Protein 3U64 (pdb70)

Nearest PDB structures (foldseek):
  4di4-assembly1_A  TM=9.976E-01  e=1.644E-34  Treponema pallidum subsp. pallidum str. Nichols
  8g52-assembly2_B  TM=8.308E-01  e=2.188E-07  Enhygromyxa salina
  2wcd-assembly1_A  TM=2.317E-01  e=1.442E+00  Escherichia coli K-12
  6h2e-assembly1_Q-2  TM=1.996E-01  e=9.457E+00  Aeromonas hydrophila subsp. hydrophila AL09-71

Foldseek 3Di:
DVCQCVLLDLDPVVNLVPLVVVLVVLVVVCVVPVLPLVSLLVSLLSLLVCLVLPQLLVLVVDDPVVVVSSLVSLVVSLVSLQVSLVSLVSSVCSVPPCLVCQLLVLDVVSVVVSLVVDALVCLSSLQSNLLSLLSSVVSDDPVPDDLSSNLSSVVSLVSSCVRPVQPPQRVSLLSQLQSQLPDDVVSPHDNVSSVVSLVSSVVRHDLLDLSSLCSCLPSPCLVVQNLVSNVVSLVSLQVHDLVPDPISSVVSSSSNVVSVVCVVCVVVRHD

Radius of gyration: 18.25 Å; Cα contacts (8 Å, |Δi|>4): 355; chains: 1; bounding box: 51×43×45 Å

InterPro domains:
  IPR031823 TRAP transporter T-component [PF16811] (59-321)
  IPR038537 TRAP transporter T-component superfamily [G3DSA:1.25.40.920] (52-323)

Sequence (271 aa):
DFTRVFTEEDDLDLVAQSLPLVLKVYEALHLQNPAHRGLSLAVGRLYIMYANAFVQTPAQYLPEDEFEAQNEAYSRARKLYLRGARYALSSLETAYPGFTREVFSGDEQRLHKVLSRCTRVDVGTLYWVGTGYVAAFALTPLGSALPDTVHAAVMMLERACDLWPSYQEGAVWNVLTKFYAAAPESFGGGMEKAHTAFEHLTRYCSAHDPDHHITYADALCIPLNNRAGFDEALDRALAIDPESVPHNKLLVILSQKRARWLKAHVQDFFL

B-factor: mean 49.19, std 18.11, range [21.86, 129.66]

Secondary structure (DSSP, 8-state):
--SHHHHT---HHHHHHHHHHHHHHHHHHHHH-TT-HHHHHHHHHHHHHHIIIIIIHHHHTS-GGGHHHHHHHHHHHHHHHHHHHHHHHHHHHHHSTTHHHHHTSS-HHHHHHHHTT--GGGHHHHHHHHHHHHHHHTTS-TTS--HHHHHHHHHHHHHHHHH-TTHHHHHHHHHHHHHHHHS-TTTT--HHHHHHHHHHHHHH--TT-SHHHHHIIIIIITTTT-HHHHHHHHHHHHH--GGG-SS-HHHHHHHHHHHHHHHHTHHHH--

Structure (mmCIF, N/CA/C/O backbone):
data_3U64
#
_entry.id   3U64
#
_cell.length_a   127.078
_cell.length_b   127.078
_cell.length_c   127.078
_cell.angle_alpha   90.000
_cell.angle_beta   90.000
_cell.angle_gamma   90.000
#
_symmetry.space_group_name_H-M   'I 2 3'
#
loop_
_entity.id
_entity.type
_entity.pdbx_description
1 polymer 'Protein TP_0956'
2 non-polymer 'SULFATE ION'
3 water water
#
loop_
_atom_site.group_PDB
_atom_site.id
_atom_site.type_symbol
_atom_site.label_atom_id
_atom_site.label_alt_id
_atom_site.label_comp_id
_atom_site.label_asym_id
_atom_site.label_entity_id
_atom_site.label_seq_id
_atom_site.pdbx_PDB_ins_code
_atom_site.Cartn_x
_atom_site.Cartn_y
_atom_site.Cartn_z
_atom_site.occupancy
_atom_site.B_iso_or_equiv
_atom_site.auth_seq_id
_atom_site.auth_comp_id
_atom_site.auth_asym_id
_atom_site.auth_atom_id
_atom_site.pdbx_PDB_model_num
ATOM 1 N N . ASP A 1 30 ? 22.159 -10.744 0.391 1.00 81.57 31 ASP A N 1
ATOM 2 C CA . ASP A 1 30 ? 21.824 -9.541 1.139 1.00 89.51 31 ASP A CA 1
ATOM 3 C C . ASP A 1 30 ? 22.009 -9.820 2.622 1.00 89.03 31 ASP A C 1
ATOM 4 O O . ASP A 1 30 ? 22.794 -9.170 3.317 1.00 86.50 31 ASP A O 1
ATOM 9 N N . PHE A 1 31 ? 21.243 -10.806 3.080 1.00 79.24 32 PHE A N 1
ATOM 10 C CA . PHE A 1 31 ? 21.182 -11.249 4.463 1.00 62.93 32 PHE A CA 1
ATOM 11 C C . PHE A 1 31 ? 22.172 -12.399 4.657 1.00 51.40 32 PHE A C 1
ATOM 12 O O . PHE A 1 31 ? 22.657 -12.660 5.766 1.00 46.28 32 PHE A O 1
ATOM 20 N N . THR A 1 32 ? 22.483 -13.081 3.565 1.00 43.86 33 THR A N 1
ATOM 21 C CA . THR A 1 32 ? 23.398 -14.207 3.634 1.00 56.82 33 THR A CA 1
ATOM 22 C C . THR A 1 32 ? 24.848 -13.755 3.856 1.00 46.90 33 THR A C 1
ATOM 23 O O . THR A 1 32 ? 25.642 -14.480 4.446 1.00 47.75 33 THR A O 1
ATOM 27 N N . ARG A 1 33 ? 25.173 -12.558 3.386 1.00 43.83 34 ARG A N 1
ATOM 28 C CA . ARG A 1 33 ? 26.495 -11.957 3.576 1.00 48.61 34 ARG A CA 1
ATOM 29 C C . ARG A 1 33 ? 26.906 -11.891 5.057 1.00 41.97 34 ARG A C 1
ATOM 30 O O . ARG A 1 33 ? 28.055 -12.166 5.411 1.00 39.38 34 ARG A O 1
ATOM 38 N N . VAL A 1 34 ? 25.962 -11.550 5.927 1.00 35.93 35 VAL A N 1
ATOM 39 C CA . VAL A 1 34 ? 26.265 -11.491 7.352 1.00 33.60 35 VAL A CA 1
ATOM 40 C C . VAL A 1 34 ? 26.576 -12.846 7.956 1.00 36.59 35 VAL A C 1
ATOM 41 O O . VAL A 1 34 ? 27.195 -12.919 9.014 1.00 30.03 35 VAL A O 1
ATOM 45 N N . PHE A 1 35 ? 26.163 -13.921 7.282 1.00 39.00 36 PHE A N 1
ATOM 46 C CA . PHE A 1 35 ? 26.533 -15.262 7.721 1.00 34.04 36 PHE A CA 1
ATOM 47 C C . PHE A 1 35 ? 27.801 -15.743 7.022 1.00 39.69 36 PHE A C 1
ATOM 48 O O . PHE A 1 35 ? 28.713 -16.221 7.684 1.00 35.00 36 PHE A O 1
ATOM 56 N N . THR A 1 36 ? 27.881 -15.578 5.703 1.00 41.68 37 THR A N 1
ATOM 57 C CA . THR A 1 36 ? 28.990 -16.151 4.926 1.00 42.78 37 THR A CA 1
ATOM 58 C C . THR A 1 36 ? 30.329 -15.448 5.116 1.00 38.45 37 THR A C 1
ATOM 59 O O . THR A 1 36 ? 31.388 -16.038 4.848 1.00 37.92 37 THR A O 1
ATOM 63 N N . GLU A 1 37 ? 30.294 -14.201 5.579 1.00 32.36 38 GLU A N 1
ATOM 64 C CA . GLU A 1 37 ? 31.539 -13.465 5.841 1.00 41.10 38 GLU A CA 1
ATOM 65 C C . GLU A 1 37 ? 31.893 -13.421 7.336 1.00 40.37 38 GLU A C 1
ATOM 66 O O . GLU A 1 37 ? 32.832 -12.747 7.762 1.00 43.25 38 GLU A O 1
ATOM 72 N N . GLU A 1 38 ? 31.121 -14.151 8.124 1.00 31.77 39 GLU A N 1
ATOM 73 C CA . GLU A 1 38 ? 31.312 -14.213 9.564 1.00 38.35 39 GLU A CA 1
ATOM 74 C C . GLU A 1 38 ? 32.634 -14.940 9.872 1.00 47.31 39 GLU A C 1
ATOM 75 O O . GLU A 1 38 ? 33.056 -15.822 9.110 1.00 46.83 39 GLU A O 1
ATOM 81 N N . ASP A 1 39 ? 33.320 -14.528 10.942 1.00 40.47 40 ASP A N 1
ATOM 82 C CA . ASP A 1 39 ? 34.463 -15.302 11.449 1.00 45.16 40 ASP A CA 1
ATOM 83 C C . ASP A 1 39 ? 34.197 -15.943 12.826 1.00 42.94 40 ASP A C 1
ATOM 84 O O . ASP A 1 39 ? 35.010 -16.717 13.335 1.00 49.59 40 ASP A O 1
ATOM 89 N N . ASP A 1 40 ? 33.040 -15.638 13.401 1.00 44.80 41 ASP A N 1
ATOM 90 C CA . ASP A 1 40 ? 32.647 -16.170 14.706 1.00 43.59 41 ASP A CA 1
ATOM 91 C C . ASP A 1 40 ? 31.653 -17.326 1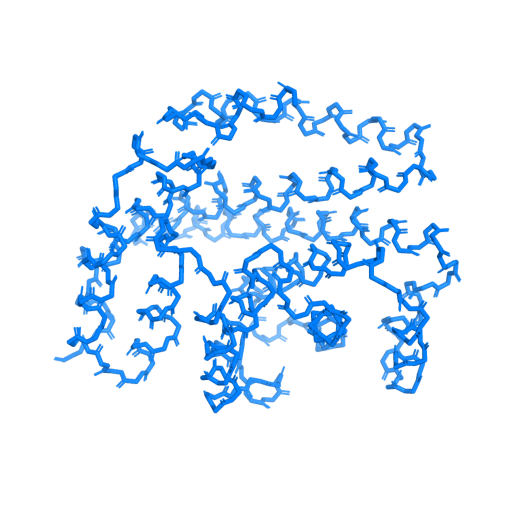4.564 1.00 40.15 41 ASP A C 1
ATOM 92 O O . ASP A 1 40 ? 30.460 -17.110 14.354 1.00 36.54 41 ASP A O 1
ATOM 97 N N . LEU A 1 41 ? 32.146 -18.550 14.692 1.00 36.98 42 LEU A N 1
ATOM 98 C CA . LEU A 1 41 ? 31.312 -19.735 14.517 1.00 47.21 42 LEU A CA 1
ATOM 99 C C . LEU A 1 41 ? 30.116 -19.773 15.464 1.00 47.33 42 LEU A C 1
ATOM 100 O O . LEU A 1 41 ? 29.007 -20.091 15.052 1.00 51.91 42 LEU A O 1
ATOM 105 N N . ASP A 1 42 ? 30.339 -19.447 16.728 1.00 42.17 43 ASP A N 1
ATOM 106 C CA . ASP A 1 42 ? 29.275 -19.553 17.725 1.00 44.76 43 ASP A CA 1
ATOM 107 C C . ASP A 1 42 ? 28.072 -18.668 17.403 1.00 40.67 43 ASP A C 1
ATOM 108 O O . ASP A 1 42 ? 26.933 -19.093 17.580 1.00 41.03 43 ASP A O 1
ATOM 113 N N . LEU A 1 43 ? 28.317 -17.446 16.937 1.00 34.36 44 LEU A N 1
ATOM 114 C CA . LEU A 1 43 ? 27.219 -16.558 16.553 1.00 42.66 44 LEU A CA 1
ATOM 115 C C . LEU A 1 43 ? 26.384 -17.174 15.432 1.00 39.70 44 LEU A C 1
ATOM 116 O O . LEU A 1 43 ? 25.156 -17.091 15.440 1.00 37.17 44 LEU A O 1
ATOM 121 N N . VAL A 1 44 ? 27.059 -17.783 14.463 1.00 39.04 45 VAL A N 1
ATOM 122 C CA . VAL A 1 44 ? 26.366 -18.436 13.362 1.00 28.96 45 VAL A CA 1
ATOM 123 C C . VAL A 1 44 ? 25.574 -19.651 13.877 1.00 41.64 45 VAL A C 1
ATOM 124 O O . VAL A 1 44 ? 24.372 -19.743 13.653 1.00 43.35 45 VAL A O 1
ATOM 128 N N . ALA A 1 45 ? 26.245 -20.545 14.608 1.00 27.16 46 ALA A N 1
ATOM 129 C CA . ALA A 1 45 ? 25.625 -21.747 15.128 1.00 34.31 46 ALA A CA 1
ATOM 130 C C . ALA A 1 45 ? 24.371 -21.428 15.924 1.00 37.89 46 ALA A C 1
ATOM 131 O O . ALA A 1 45 ? 23.382 -22.150 15.846 1.00 44.48 46 ALA A O 1
ATOM 133 N N . GLN A 1 46 ? 24.410 -20.359 16.708 1.00 33.63 47 GLN A N 1
ATOM 134 C CA . GLN A 1 46 ? 23.276 -20.037 17.580 1.00 36.77 47 GLN A CA 1
ATOM 135 C C . GLN A 1 46 ? 22.139 -19.318 16.865 1.00 41.89 47 GLN A C 1
ATOM 136 O O . GLN A 1 46 ? 20.997 -19.361 17.318 1.00 45.37 47 GLN A O 1
ATOM 142 N N . SER A 1 47 ? 22.443 -18.663 15.750 1.00 25.66 48 SER A N 1
ATOM 143 C CA . SER A 1 47 ? 21.405 -17.935 15.025 1.00 39.94 48 SER A CA 1
ATOM 144 C C . SER A 1 47 ? 20.805 -18.725 13.874 1.00 34.00 48 SER A C 1
ATOM 145 O O . SER A 1 47 ? 19.672 -18.481 13.491 1.00 37.65 48 SER A O 1
ATOM 148 N N . LEU A 1 48 ? 21.531 -19.703 13.339 1.00 36.74 49 LEU A N 1
ATOM 149 C CA . LEU A 1 48 ? 21.030 -20.422 12.167 1.00 29.27 49 LEU A CA 1
ATOM 150 C C . LEU A 1 48 ? 19.706 -21.224 12.389 1.00 28.69 49 LEU A C 1
ATOM 151 O O . LEU A 1 48 ? 18.844 -21.250 11.510 1.00 34.72 49 LEU A O 1
ATOM 156 N N . PRO A 1 49 ? 19.531 -21.849 13.567 1.00 33.65 50 PRO A N 1
ATOM 157 C CA . PRO A 1 49 ? 18.295 -22.631 13.748 1.00 37.97 50 PRO A CA 1
ATOM 158 C C . PRO A 1 49 ? 16.968 -21.899 13.439 1.00 36.08 50 PRO A C 1
ATOM 159 O O . PRO A 1 49 ? 16.167 -22.452 12.676 1.00 36.33 50 PRO A O 1
ATOM 163 N N . LEU A 1 50 ? 16.712 -20.718 13.998 1.00 28.34 51 LEU A N 1
ATOM 164 C CA . LEU A 1 50 ? 15.436 -20.053 13.693 1.00 31.40 51 LEU A CA 1
ATOM 165 C C . LEU A 1 50 ? 15.354 -19.690 12.222 1.00 31.79 51 LEU A C 1
ATOM 166 O O . LEU A 1 50 ? 14.293 -19.780 11.620 1.00 38.06 51 LEU A O 1
ATOM 171 N N . VAL A 1 51 ? 16.482 -19.297 11.639 1.00 33.07 52 VAL A N 1
ATOM 172 C CA . VAL A 1 51 ? 16.561 -19.058 10.196 1.00 33.58 52 VAL A CA 1
ATOM 173 C C . VAL A 1 51 ? 16.110 -20.284 9.381 1.00 33.31 52 VAL A C 1
ATOM 174 O O . VAL A 1 51 ? 15.301 -20.174 8.450 1.00 32.82 52 VAL A O 1
ATOM 178 N N . LEU A 1 52 ? 16.640 -21.451 9.724 1.00 34.24 53 LEU A N 1
ATOM 179 C CA . LEU A 1 52 ? 16.197 -22.679 9.084 1.00 32.77 53 LEU A CA 1
ATOM 180 C C . LEU A 1 52 ? 14.677 -22.795 9.232 1.00 29.63 53 LEU A C 1
ATOM 181 O O . LEU A 1 52 ? 13.960 -23.089 8.275 1.00 33.76 53 LEU A O 1
ATOM 186 N N . LYS A 1 53 ? 14.178 -22.525 10.429 1.00 33.18 54 LYS A N 1
ATOM 187 C CA . LYS A 1 53 ? 12.759 -22.684 10.693 1.00 25.86 54 LYS A CA 1
ATOM 188 C C . LYS A 1 53 ? 11.910 -21.708 9.881 1.00 31.82 54 LYS A C 1
ATOM 189 O O . LYS A 1 53 ? 10.874 -22.089 9.337 1.00 26.14 54 LYS A O 1
ATOM 195 N N . VAL A 1 54 ? 12.361 -20.463 9.766 1.00 29.11 55 VAL A N 1
ATOM 196 C CA . VAL A 1 54 ? 11.635 -19.480 8.963 1.00 34.37 55 VAL A CA 1
ATOM 197 C C . VAL A 1 54 ? 11.610 -19.848 7.484 1.00 41.12 55 VAL A C 1
ATOM 198 O O . VAL A 1 54 ? 10.558 -19.794 6.842 1.00 42.95 55 VAL A O 1
ATOM 202 N N . TYR A 1 55 ? 12.755 -20.240 6.935 1.00 38.62 56 TYR A N 1
ATOM 203 C CA . TYR A 1 55 ? 12.776 -20.635 5.531 1.00 36.46 56 TYR A CA 1
ATOM 204 C C . TYR A 1 55 ? 11.882 -21.836 5.331 1.00 33.69 56 TYR A C 1
ATOM 205 O O . TYR A 1 55 ? 11.155 -21.937 4.346 1.00 36.37 56 TYR A O 1
ATOM 214 N N . GLU A 1 56 ? 11.947 -22.756 6.281 1.00 30.08 57 GLU A N 1
ATOM 215 C CA . GLU A 1 56 ? 11.171 -23.959 6.184 1.00 33.46 57 GLU A CA 1
ATOM 216 C C . GLU A 1 56 ? 9.697 -23.595 6.120 1.00 34.67 57 GLU A C 1
ATOM 217 O O . GLU A 1 56 ? 8.965 -24.139 5.297 1.00 38.08 57 GLU A O 1
ATOM 223 N N . ALA A 1 57 ? 9.261 -22.673 6.981 1.00 32.80 58 ALA A N 1
ATOM 224 C CA . ALA A 1 57 ? 7.858 -22.262 6.993 1.00 38.62 58 ALA A CA 1
ATOM 225 C C . ALA A 1 57 ? 7.463 -21.543 5.684 1.00 41.94 58 ALA A C 1
ATOM 226 O O . ALA A 1 57 ? 6.386 -21.772 5.130 1.00 33.49 58 ALA A O 1
ATOM 228 N N . LEU A 1 58 ? 8.345 -20.682 5.189 1.00 41.31 59 LEU A N 1
ATOM 229 C CA . LEU A 1 58 ? 8.092 -20.003 3.925 1.00 39.31 59 LEU A CA 1
ATOM 230 C C . LEU A 1 58 ? 7.925 -21.023 2.813 1.00 40.70 59 LEU A C 1
ATOM 231 O O . LEU A 1 58 ? 7.042 -20.903 1.966 1.00 37.81 59 LEU A O 1
ATOM 236 N N . HIS A 1 59 ? 8.770 -22.043 2.827 1.00 31.98 60 HIS A N 1
ATOM 237 C CA . HIS A 1 59 ? 8.706 -23.058 1.798 1.00 37.37 60 HIS A CA 1
ATOM 238 C C . HIS A 1 59 ? 7.373 -23.801 1.803 1.00 44.51 60 HIS A C 1
ATOM 239 O O . HIS A 1 59 ? 6.828 -24.117 0.749 1.00 49.84 60 HIS A O 1
ATOM 246 N N . LEU A 1 60 ? 6.864 -24.109 2.991 1.00 41.77 61 LEU A N 1
ATOM 247 C CA . LEU A 1 60 ? 5.654 -24.925 3.102 1.00 46.82 61 LEU A CA 1
ATOM 248 C C . LEU A 1 60 ? 4.419 -24.097 2.770 1.00 45.41 61 LEU A C 1
ATOM 249 O O . LEU A 1 60 ? 3.394 -24.609 2.337 1.00 47.94 61 LEU A O 1
ATOM 254 N N . GLN A 1 61 ? 4.561 -22.797 2.949 1.00 38.64 62 GLN A N 1
ATOM 255 C CA . GLN A 1 61 ? 3.528 -21.847 2.625 1.00 52.87 62 GLN A CA 1
ATOM 256 C C . GLN A 1 61 ? 3.510 -21.538 1.118 1.00 57.16 62 GLN A C 1
ATOM 257 O O . GLN A 1 61 ? 2.505 -21.064 0.592 1.00 57.65 62 GLN A O 1
ATOM 263 N N . ASN A 1 62 ? 4.623 -21.800 0.430 1.00 47.67 63 ASN A N 1
ATOM 264 C CA . ASN A 1 62 ? 4.728 -21.549 -1.014 1.00 47.42 63 ASN A CA 1
ATOM 265 C C . ASN A 1 62 ? 5.446 -22.672 -1.761 1.00 38.24 63 ASN A C 1
ATOM 266 O O . ASN A 1 62 ? 6.495 -22.437 -2.363 1.00 36.69 63 ASN A O 1
ATOM 271 N N . PRO A 1 63 ? 4.865 -23.880 -1.759 1.00 36.72 64 PRO A N 1
ATOM 272 C CA . PRO A 1 63 ? 5.580 -25.088 -2.194 1.00 43.07 64 PRO A CA 1
ATOM 273 C C . PRO A 1 63 ? 6.010 -25.072 -3.668 1.00 50.58 64 PRO A C 1
ATOM 274 O O . PRO A 1 63 ? 6.811 -25.928 -4.060 1.00 53.39 64 PRO A O 1
ATOM 278 N N . ALA A 1 64 ? 5.508 -24.125 -4.463 1.00 46.91 65 ALA A N 1
ATOM 279 C CA . ALA A 1 64 ? 5.841 -24.069 -5.895 1.00 42.37 65 ALA A CA 1
ATOM 280 C C . ALA A 1 64 ? 6.945 -23.068 -6.162 1.00 46.09 65 ALA A C 1
ATOM 281 O O . ALA A 1 64 ? 7.363 -22.875 -7.308 1.00 43.33 65 ALA A O 1
ATOM 283 N N . HIS A 1 65 ? 7.422 -22.424 -5.106 1.00 42.32 66 HIS A N 1
ATOM 284 C CA . HIS A 1 65 ? 8.549 -21.523 -5.264 1.00 42.78 66 HIS A CA 1
ATOM 285 C C . HIS A 1 65 ? 9.829 -22.361 -5.250 1.00 51.66 66 HIS A C 1
ATOM 286 O O . HIS A 1 65 ? 10.242 -22.894 -4.211 1.00 45.74 66 HIS A O 1
ATOM 293 N N . ARG A 1 66 ? 10.442 -22.482 -6.420 1.00 50.51 67 ARG A N 1
ATOM 294 C CA . ARG A 1 66 ? 11.612 -23.324 -6.580 1.00 41.55 67 ARG A CA 1
ATOM 295 C C . ARG A 1 66 ? 12.809 -22.782 -5.809 1.00 43.61 67 ARG A C 1
ATOM 296 O O . ARG A 1 66 ? 13.550 -23.547 -5.190 1.00 34.97 67 ARG A O 1
ATOM 304 N N . GLY A 1 67 ? 12.985 -21.462 -5.842 1.00 38.72 68 GLY A N 1
ATOM 305 C CA . GLY A 1 67 ? 14.052 -20.822 -5.102 1.00 32.96 68 GLY A CA 1
ATOM 306 C C . GLY A 1 67 ? 14.006 -21.123 -3.604 1.00 41.92 68 GLY A C 1
ATOM 307 O O . GLY A 1 67 ? 15.050 -21.359 -2.972 1.00 38.22 68 GLY A O 1
ATOM 308 N N . LEU A 1 68 ? 12.800 -21.116 -3.034 1.00 41.49 69 LEU A N 1
ATOM 309 C CA . LEU A 1 68 ? 12.621 -21.362 -1.601 1.00 44.32 69 LEU A CA 1
ATOM 310 C C . LEU A 1 68 ? 12.890 -22.820 -1.253 1.00 40.13 69 LEU A C 1
ATOM 311 O O . LEU A 1 68 ? 13.514 -23.112 -0.233 1.00 42.53 69 LEU A O 1
ATOM 316 N N . SER A 1 69 ? 12.386 -23.725 -2.089 1.00 32.75 70 SER A N 1
ATOM 317 C CA . SER A 1 69 ? 12.707 -25.146 -1.980 1.00 31.43 70 SER A CA 1
ATOM 318 C C . SER A 1 69 ? 14.201 -25.362 -1.919 1.00 31.90 70 SER A C 1
ATOM 319 O O . SER A 1 69 ? 14.700 -26.007 -0.995 1.00 34.65 70 SER A O 1
ATOM 322 N N . LEU A 1 70 ? 14.922 -24.825 -2.903 1.00 36.72 71 LEU A N 1
ATOM 323 C CA . LEU A 1 70 ? 16.376 -24.971 -2.947 1.00 36.34 71 LEU A CA 1
ATOM 324 C C . LEU A 1 70 ? 17.043 -24.334 -1.734 1.00 42.69 71 LEU A C 1
ATOM 325 O O . LEU A 1 70 ? 17.907 -24.949 -1.093 1.00 40.40 71 LEU A O 1
ATOM 330 N N . ALA A 1 71 ? 16.641 -23.107 -1.403 1.00 35.36 72 ALA A N 1
ATOM 331 C CA . ALA A 1 71 ? 17.313 -22.378 -0.339 1.00 32.92 72 ALA A CA 1
ATOM 332 C C . ALA A 1 71 ? 17.247 -23.183 0.948 1.00 31.82 72 ALA A C 1
ATOM 333 O O . ALA A 1 71 ? 18.260 -23.402 1.598 1.00 32.12 72 ALA A O 1
ATOM 335 N N . VAL A 1 72 ? 16.052 -23.615 1.326 1.00 29.90 73 VAL A N 1
ATOM 336 C CA . VAL A 1 72 ? 15.901 -24.296 2.599 1.00 31.24 73 VAL A CA 1
ATOM 337 C C . VAL A 1 72 ? 16.642 -25.638 2.583 1.00 36.72 73 VAL A C 1
ATOM 338 O O . VAL A 1 72 ? 17.270 -26.007 3.573 1.00 36.29 73 VAL A O 1
ATOM 342 N N . GLY A 1 73 ? 16.608 -26.340 1.452 1.00 33.97 74 GLY A N 1
ATOM 343 C CA . GLY A 1 73 ? 17.363 -27.584 1.306 1.00 24.86 74 GLY A CA 1
ATOM 344 C C . GLY A 1 73 ? 18.856 -27.392 1.534 1.00 28.22 74 GLY A C 1
ATOM 345 O O . GLY A 1 73 ? 19.469 -28.114 2.310 1.00 27.93 74 GLY A O 1
ATOM 346 N N . ARG A 1 74 ? 19.437 -26.406 0.853 1.00 30.88 75 ARG A N 1
ATOM 347 C CA . ARG A 1 74 ? 20.860 -26.111 0.961 1.00 29.02 75 ARG A CA 1
ATOM 348 C C . ARG A 1 74 ? 21.220 -25.777 2.409 1.00 32.66 75 ARG A C 1
ATOM 349 O O . ARG A 1 74 ? 22.243 -26.221 2.934 1.00 27.67 75 ARG A O 1
ATOM 357 N N . LEU A 1 75 ? 20.360 -24.991 3.046 1.00 34.15 76 LEU A N 1
ATOM 358 C CA . LEU A 1 75 ? 20.575 -24.550 4.414 1.00 36.12 76 LEU A CA 1
ATOM 359 C C . LEU A 1 75 ? 20.672 -25.716 5.402 1.00 35.19 76 LEU A C 1
ATOM 360 O O . LEU A 1 75 ? 21.574 -25.746 6.254 1.00 34.17 76 LEU A O 1
ATOM 365 N N . TYR A 1 76 ? 19.728 -26.652 5.312 1.00 30.30 77 TYR A N 1
ATOM 366 C CA . TYR A 1 76 ? 19.763 -27.845 6.156 1.00 28.21 77 TYR A CA 1
ATOM 367 C C . TYR A 1 76 ? 21.039 -28.642 5.936 1.00 34.73 77 TYR A C 1
ATOM 368 O O . TYR A 1 76 ? 21.663 -29.092 6.901 1.00 31.27 77 TYR A O 1
ATOM 377 N N . ILE A 1 77 ? 21.442 -28.795 4.675 1.00 28.53 78 ILE A N 1
ATOM 378 C CA . ILE A 1 77 ? 22.644 -29.580 4.361 1.00 27.77 78 ILE A CA 1
ATOM 379 C C . ILE A 1 77 ? 23.932 -28.924 4.896 1.00 36.25 78 ILE A C 1
ATOM 380 O O . ILE A 1 77 ? 24.803 -29.603 5.459 1.00 30.87 78 ILE A O 1
ATOM 385 N N . MET A 1 78 ? 24.036 -27.603 4.753 1.00 30.27 79 MET A N 1
ATOM 386 C CA . MET A 1 78 ? 25.203 -26.869 5.255 1.00 31.67 79 MET A CA 1
ATOM 387 C C . MET A 1 78 ? 25.225 -26.849 6.771 1.00 35.41 79 MET A C 1
ATOM 388 O O . MET A 1 78 ? 26.271 -27.054 7.390 1.00 35.39 79 MET A O 1
ATOM 393 N N . TYR A 1 79 ? 24.071 -26.586 7.372 1.00 26.03 80 TYR A N 1
ATOM 394 C CA . TYR A 1 79 ? 23.978 -26.694 8.811 1.00 30.68 80 TYR A CA 1
ATOM 395 C C . TYR A 1 79 ? 24.355 -28.104 9.272 1.00 39.23 80 TYR A C 1
ATOM 396 O O . TYR A 1 79 ? 25.146 -28.269 10.199 1.00 36.07 80 TYR A O 1
ATOM 405 N N . ALA A 1 80 ? 23.787 -29.124 8.639 1.00 30.30 81 ALA A N 1
ATOM 406 C CA . ALA A 1 80 ? 24.062 -30.486 9.095 1.00 30.42 81 ALA A CA 1
ATOM 407 C C . ALA A 1 80 ? 25.563 -30.746 9.112 1.00 33.96 81 ALA A C 1
ATOM 408 O O . ALA A 1 80 ? 26.089 -31.358 10.035 1.00 32.18 81 ALA A O 1
ATOM 410 N N . ASN A 1 81 ? 26.257 -30.278 8.085 1.00 34.35 82 ASN A N 1
ATOM 411 C CA . ASN A 1 81 ? 27.685 -30.516 8.013 1.00 41.84 82 ASN A CA 1
ATOM 412 C C . ASN A 1 81 ? 28.466 -29.698 9.033 1.00 37.52 82 ASN A C 1
ATOM 413 O O . ASN A 1 81 ? 29.179 -30.237 9.874 1.00 35.48 82 ASN A O 1
ATOM 418 N N . ALA A 1 82 ? 28.332 -28.385 8.934 1.00 34.54 83 ALA A N 1
ATOM 419 C CA . ALA A 1 82 ? 29.138 -27.481 9.741 1.00 39.91 83 ALA A CA 1
ATOM 420 C C . ALA A 1 82 ? 28.815 -27.538 11.234 1.00 37.71 83 ALA A C 1
ATOM 421 O O . ALA A 1 82 ? 29.710 -27.411 12.054 1.00 31.81 83 ALA A O 1
ATOM 423 N N . PHE A 1 83 ? 27.549 -27.738 11.598 1.00 31.41 84 PHE A N 1
ATOM 424 C CA . PHE A 1 83 ? 27.184 -27.590 13.005 1.00 29.81 84 PHE A CA 1
ATOM 425 C C . PHE A 1 83 ? 26.637 -28.834 13.691 1.00 30.34 84 PHE A C 1
ATOM 426 O O . PHE A 1 83 ? 26.321 -28.806 14.878 1.00 30.50 84 PHE A O 1
ATOM 434 N N . VAL A 1 84 ? 26.542 -29.934 12.952 1.00 34.34 85 VAL A N 1
ATOM 435 C CA . VAL A 1 84 ? 26.172 -31.198 13.577 1.00 30.15 85 VAL A CA 1
ATOM 436 C C . VAL A 1 84 ? 27.283 -32.240 13.411 1.00 37.26 85 VAL A C 1
ATOM 437 O O . VAL A 1 84 ? 27.872 -32.695 14.400 1.00 35.53 85 VAL A O 1
ATOM 441 N N . GLN A 1 85 ? 27.575 -32.591 12.161 1.00 35.21 86 GLN A N 1
ATOM 442 C CA . GLN A 1 85 ? 28.550 -33.620 11.869 1.00 38.93 86 GLN A CA 1
ATOM 443 C C . GLN A 1 85 ? 29.947 -33.237 12.316 1.00 44.07 86 GLN A C 1
ATOM 444 O O . GLN A 1 85 ? 30.639 -34.013 12.963 1.00 49.04 86 GLN A O 1
ATOM 450 N N . THR A 1 86 ? 30.367 -32.044 11.935 1.00 44.44 87 THR A N 1
ATOM 451 C CA . THR A 1 86 ? 31.735 -31.619 12.164 1.00 37.12 87 THR A CA 1
ATOM 452 C C . THR A 1 86 ? 32.095 -31.591 13.660 1.00 42.14 87 THR A C 1
ATOM 453 O O . THR A 1 86 ? 33.074 -32.216 14.059 1.00 47.55 87 THR A O 1
ATOM 457 N N . PRO A 1 87 ? 31.291 -30.908 14.503 1.00 43.28 88 PRO A N 1
ATOM 458 C CA . PRO A 1 87 ? 31.562 -30.942 15.956 1.00 39.54 88 PRO A CA 1
ATOM 459 C C . PRO A 1 87 ? 31.595 -32.368 16.552 1.00 44.97 88 PRO A C 1
ATOM 460 O O . PRO A 1 87 ? 32.379 -32.640 17.465 1.00 38.62 88 PRO A O 1
ATOM 464 N N . ALA A 1 88 ? 30.728 -33.252 16.064 1.00 39.39 89 ALA A N 1
ATOM 465 C CA . ALA A 1 88 ? 30.744 -34.642 16.491 1.00 40.96 89 ALA A CA 1
ATOM 466 C C . ALA A 1 88 ? 32.113 -35.263 16.215 1.00 49.64 89 ALA A C 1
ATOM 467 O O . ALA A 1 88 ? 32.613 -36.068 17.005 1.00 39.87 89 ALA A O 1
ATOM 469 N N . GLN A 1 89 ? 32.713 -34.889 15.088 1.00 45.08 90 GLN A N 1
ATOM 470 C CA . GLN A 1 89 ? 33.981 -35.470 14.676 1.00 44.20 90 GLN A CA 1
ATOM 471 C C . GLN A 1 89 ? 35.110 -35.072 15.612 1.00 49.55 90 GLN A C 1
ATOM 472 O O . GLN A 1 89 ? 36.113 -35.774 15.718 1.00 45.72 90 GLN A O 1
ATOM 478 N N . TYR A 1 90 ? 34.945 -33.945 16.295 1.00 47.83 91 TYR A N 1
ATOM 479 C CA . TYR A 1 90 ? 36.003 -33.462 17.173 1.00 57.88 91 TYR A CA 1
ATOM 480 C C . TYR A 1 90 ? 35.817 -33.972 18.600 1.00 63.44 91 TYR A C 1
ATOM 481 O O . TYR A 1 90 ? 36.538 -33.573 19.506 1.00 72.09 91 TYR A O 1
ATOM 490 N N . LEU A 1 91 ? 34.843 -34.855 18.797 1.00 65.32 92 LEU A N 1
ATOM 491 C CA . LEU A 1 91 ? 34.637 -35.483 20.096 1.00 56.33 92 LEU A CA 1
ATOM 492 C C . LEU A 1 91 ? 35.708 -36.545 20.355 1.00 62.55 92 LEU A C 1
ATOM 493 O O . LEU A 1 91 ? 36.302 -37.086 19.409 1.00 62.03 92 LEU A O 1
ATOM 498 N N . PRO A 1 92 ? 35.957 -36.843 21.645 1.00 66.47 93 PRO A N 1
ATOM 499 C CA . PRO A 1 92 ? 36.905 -37.868 22.106 1.00 67.21 93 PRO A CA 1
ATOM 500 C C . PRO A 1 92 ? 36.381 -39.298 21.931 1.00 66.18 93 PRO A C 1
ATOM 501 O O . PRO A 1 92 ? 35.174 -39.528 22.019 1.00 68.08 93 PRO A O 1
ATOM 505 N N . GLU A 1 93 ? 37.297 -40.230 21.689 1.00 70.01 94 GLU A N 1
ATOM 506 C CA . GLU A 1 93 ? 37.023 -41.670 21.623 1.00 85.81 94 GLU A CA 1
ATOM 507 C C . GLU A 1 93 ? 35.964 -42.213 22.586 1.00 82.66 94 GLU A C 1
ATOM 508 O O . GLU A 1 93 ? 35.115 -43.014 22.195 1.00 87.27 94 GLU A O 1
ATOM 514 N N . ASP A 1 94 ? 36.040 -41.815 23.851 1.00 74.46 95 ASP A N 1
ATOM 515 C CA . ASP A 1 94 ? 35.177 -42.403 24.871 1.00 86.16 95 ASP A CA 1
ATOM 516 C C . ASP A 1 94 ? 33.720 -41.978 24.725 1.00 84.06 95 ASP A C 1
ATOM 517 O O . ASP A 1 94 ? 32.814 -42.702 25.144 1.00 81.77 95 ASP A O 1
ATOM 522 N N . GLU A 1 95 ? 33.495 -40.812 24.123 1.00 74.34 96 GLU A N 1
ATOM 523 C CA . GLU A 1 95 ? 32.138 -40.328 23.932 1.00 67.50 96 GLU A CA 1
ATOM 524 C C . GLU A 1 95 ? 31.583 -40.692 22.571 1.00 55.57 96 GLU A C 1
ATOM 525 O O . GLU A 1 95 ? 30.884 -39.906 21.947 1.00 51.83 96 GLU A O 1
ATOM 531 N N . PHE A 1 96 ? 31.889 -41.904 22.123 1.00 52.57 97 PHE A N 1
ATOM 532 C CA . PHE A 1 96 ? 31.405 -42.411 20.839 1.00 49.56 97 PHE A CA 1
ATOM 533 C C . PHE A 1 96 ? 29.869 -42.468 20.766 1.0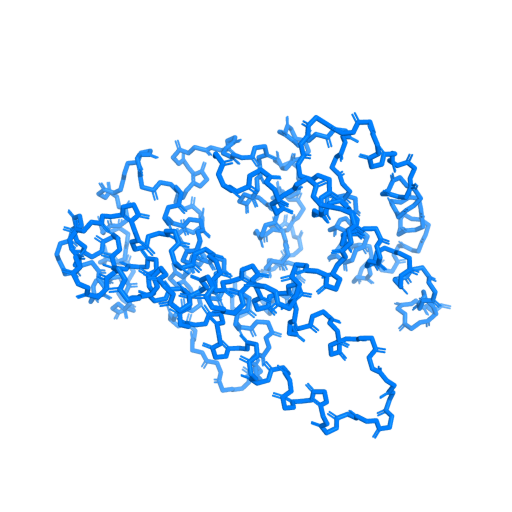0 49.27 97 PHE A C 1
ATOM 534 O O . PHE A 1 96 ? 29.289 -42.312 19.691 1.00 54.91 97 PHE A O 1
ATOM 542 N N . GLU A 1 97 ? 29.219 -42.704 21.903 1.00 40.17 98 GLU A N 1
ATOM 543 C CA . GLU A 1 97 ? 27.763 -42.775 21.945 1.00 46.89 98 GLU A CA 1
ATOM 544 C C . GLU A 1 97 ? 27.145 -41.458 21.471 1.00 52.96 98 GLU A C 1
ATOM 545 O O . GLU A 1 97 ? 26.325 -41.446 20.554 1.00 56.10 98 GLU A O 1
ATOM 551 N N . ALA A 1 98 ? 27.538 -40.357 22.105 1.00 47.77 99 ALA A N 1
ATOM 552 C CA . ALA A 1 98 ? 27.105 -39.035 21.677 1.00 48.00 99 ALA A CA 1
ATOM 553 C C . ALA A 1 98 ? 27.518 -38.771 20.223 1.00 46.49 99 ALA A C 1
ATOM 554 O O . ALA A 1 98 ? 26.815 -38.073 19.480 1.00 46.32 99 ALA A O 1
ATOM 556 N N . GLN A 1 99 ? 28.652 -39.334 19.812 1.00 36.46 100 GLN A N 1
ATOM 557 C CA . GLN A 1 99 ? 29.099 -39.173 18.435 1.00 40.03 100 GLN A CA 1
ATOM 558 C C . GLN A 1 99 ? 28.137 -39.848 17.450 1.00 44.91 100 GLN A C 1
ATOM 559 O O . GLN A 1 99 ? 27.698 -39.244 16.465 1.00 38.92 100 GLN A O 1
ATOM 565 N N . ASN A 1 100 ? 27.820 -41.103 17.734 1.00 41.61 101 ASN A N 1
ATOM 566 C CA . ASN A 1 100 ? 26.919 -41.880 16.908 1.00 39.84 101 ASN A CA 1
ATOM 567 C C . ASN A 1 100 ? 25.544 -41.265 16.821 1.00 36.94 101 ASN A C 1
ATOM 568 O O . ASN A 1 100 ? 24.930 -41.252 15.757 1.00 46.30 101 ASN A O 1
ATOM 573 N N . GLU A 1 101 ? 25.076 -40.721 17.938 1.00 35.93 102 GLU A N 1
ATOM 574 C CA . GLU A 1 101 ? 23.793 -40.044 17.952 1.00 43.35 102 GLU A CA 1
ATOM 575 C C . GLU A 1 101 ? 23.833 -38.746 17.141 1.00 39.71 102 GLU A C 1
ATOM 576 O O . GLU A 1 101 ? 22.868 -38.399 16.475 1.00 43.89 102 GLU A O 1
ATOM 582 N N . ALA A 1 102 ? 24.943 -38.019 17.214 1.00 40.35 103 ALA A N 1
ATOM 583 C CA . ALA A 1 102 ? 25.090 -36.805 16.413 1.00 36.38 103 ALA A CA 1
ATOM 584 C C . ALA A 1 102 ? 25.216 -37.154 14.931 1.00 37.59 103 ALA A C 1
ATOM 585 O O . ALA A 1 102 ? 24.654 -36.466 14.083 1.00 35.08 103 ALA A O 1
ATOM 587 N N . TYR A 1 103 ? 25.945 -38.223 14.609 1.00 32.64 104 TYR A N 1
ATOM 588 C CA . TYR A 1 103 ? 25.982 -38.680 13.222 1.00 33.25 104 TYR A CA 1
ATOM 589 C C . TYR A 1 103 ? 24.595 -39.056 12.686 1.00 37.95 104 TYR A C 1
ATOM 590 O O . TYR A 1 103 ? 24.303 -38.767 11.537 1.00 30.40 104 TYR A O 1
ATOM 599 N N . SER A 1 104 ? 23.757 -39.704 13.504 1.00 31.50 105 SER A N 1
ATOM 600 C CA . SER A 1 104 ? 22.417 -40.103 13.072 1.00 33.09 105 SER A CA 1
ATOM 601 C C . SER A 1 104 ? 21.560 -38.869 12.882 1.00 42.48 105 SER A C 1
ATOM 602 O O . SER A 1 104 ? 20.741 -38.799 11.959 1.00 46.24 105 SER A O 1
ATOM 605 N N . ARG A 1 105 ? 21.768 -37.888 13.756 1.00 36.81 106 ARG A N 1
ATOM 606 C CA . ARG A 1 105 ? 21.101 -36.602 13.634 1.00 30.11 106 ARG A CA 1
ATOM 607 C C . ARG A 1 105 ? 21.495 -35.878 12.330 1.00 32.92 106 ARG A C 1
ATOM 608 O O . ARG A 1 105 ? 20.637 -35.359 11.619 1.00 35.97 106 ARG A O 1
ATOM 616 N N . ALA A 1 106 ? 22.786 -35.830 12.023 1.00 33.24 107 ALA A N 1
ATOM 617 C CA . ALA A 1 106 ? 23.253 -35.197 10.777 1.00 32.46 107 ALA A CA 1
ATOM 618 C C . ALA A 1 106 ? 22.668 -35.918 9.565 1.00 34.90 107 ALA A C 1
ATOM 619 O O . ALA A 1 106 ? 22.216 -35.296 8.611 1.00 35.41 107 ALA A O 1
ATOM 621 N N . ARG A 1 107 ? 22.694 -37.240 9.613 1.00 29.08 108 ARG A N 1
ATOM 622 C CA . ARG A 1 107 ? 22.157 -38.058 8.540 1.00 39.01 108 ARG A CA 1
ATOM 623 C C . ARG A 1 107 ? 20.702 -37.681 8.223 1.00 43.17 108 ARG A C 1
ATOM 624 O O . ARG A 1 107 ? 20.352 -37.469 7.056 1.00 40.37 108 ARG A O 1
ATOM 632 N N . LYS A 1 108 ? 19.870 -37.557 9.260 1.00 37.64 109 LYS A N 1
ATOM 633 C CA . LYS A 1 108 ? 18.465 -37.186 9.071 1.00 36.20 109 LYS A CA 1
ATOM 634 C C . LYS A 1 108 ? 18.307 -35.777 8.512 1.00 33.38 109 LYS A C 1
ATOM 635 O O . LYS A 1 108 ? 17.431 -35.525 7.695 1.00 35.31 109 LYS A O 1
ATOM 641 N N . LEU A 1 109 ? 19.158 -34.865 8.960 1.00 29.83 110 LEU A N 1
ATOM 642 C CA . LEU A 1 109 ? 19.159 -33.499 8.442 1.00 33.23 110 LEU A CA 1
ATOM 643 C C . LEU A 1 109 ? 19.624 -33.427 6.973 1.00 34.38 110 LEU A C 1
ATOM 644 O O . LEU A 1 109 ? 19.049 -32.683 6.175 1.00 31.59 110 LEU A O 1
ATOM 649 N N . TYR A 1 110 ? 20.655 -34.188 6.610 1.00 26.91 111 TYR A N 1
ATOM 650 C CA . TYR A 1 110 ? 21.048 -34.256 5.202 1.00 30.02 111 TYR A CA 1
ATOM 651 C C . TYR A 1 110 ? 19.851 -34.672 4.342 1.00 38.71 111 TYR A C 1
ATOM 652 O O . TYR A 1 110 ? 19.569 -34.074 3.297 1.00 34.06 111 TYR A O 1
ATOM 661 N N . LEU A 1 111 ? 19.131 -35.685 4.809 1.00 25.36 112 LEU A N 1
ATOM 662 C CA . LEU A 1 111 ? 18.066 -36.257 4.025 1.00 33.42 112 LEU A CA 1
ATOM 663 C C . LEU A 1 111 ? 16.887 -35.305 3.948 1.00 38.85 112 LEU A C 1
ATOM 664 O O . LEU A 1 111 ? 16.230 -35.224 2.911 1.00 37.57 112 LEU A O 1
ATOM 669 N N . ARG A 1 112 ? 16.613 -34.584 5.034 1.00 25.61 113 ARG A N 1
ATOM 670 C CA . ARG A 1 112 ? 15.529 -33.600 5.011 1.00 28.86 113 ARG A CA 1
ATOM 671 C C . ARG A 1 112 ? 15.910 -32.503 4.026 1.00 36.57 113 ARG A C 1
ATOM 672 O O . ARG A 1 112 ? 15.081 -32.055 3.234 1.00 31.50 113 ARG A O 1
ATOM 680 N N . GLY A 1 113 ? 17.174 -32.077 4.092 1.00 38.53 114 GLY A N 1
ATOM 681 C CA . GLY A 1 113 ? 17.707 -31.075 3.187 1.00 31.11 114 GLY A CA 1
ATOM 682 C C . GLY A 1 113 ? 17.631 -31.535 1.743 1.00 31.20 114 GLY A C 1
ATOM 683 O O . GLY A 1 113 ? 17.165 -30.796 0.871 1.00 33.45 114 GLY A O 1
ATOM 684 N N . ALA A 1 114 ? 18.055 -32.768 1.478 1.00 30.11 115 ALA A N 1
ATOM 685 C CA . ALA A 1 114 ? 18.022 -33.263 0.096 1.00 34.23 115 ALA A CA 1
ATOM 686 C C . ALA A 1 114 ? 16.602 -33.318 -0.447 1.00 32.80 115 ALA A C 1
ATOM 687 O O . ALA A 1 114 ? 16.368 -33.008 -1.616 1.00 33.04 115 ALA A O 1
ATOM 689 N N . ARG A 1 115 ? 15.659 -33.708 0.411 1.00 26.96 116 ARG A N 1
ATOM 690 C CA . ARG A 1 115 ? 14.268 -33.865 0.010 1.00 33.48 116 ARG A CA 1
ATOM 691 C C . ARG A 1 115 ? 13.582 -32.517 -0.227 1.00 33.58 116 ARG A C 1
ATOM 692 O O . ARG A 1 115 ? 12.712 -32.394 -1.096 1.00 35.53 116 ARG A O 1
ATOM 700 N N . TYR A 1 116 ? 13.947 -31.520 0.575 1.00 34.28 117 TYR A N 1
ATOM 701 C CA . TYR A 1 116 ? 13.476 -30.162 0.343 1.00 39.70 117 TYR A CA 1
ATOM 702 C C . TYR A 1 116 ? 13.954 -29.641 -1.017 1.00 37.22 117 TYR A C 1
ATOM 703 O O . TYR A 1 116 ? 13.172 -29.066 -1.768 1.00 38.15 117 TYR A O 1
ATOM 712 N N . ALA A 1 117 ? 15.231 -29.847 -1.339 1.00 31.59 118 ALA A N 1
ATOM 713 C CA . ALA A 1 117 ? 15.773 -29.352 -2.613 1.00 35.08 118 ALA A CA 1
ATOM 714 C C . ALA A 1 117 ? 15.163 -30.115 -3.780 1.00 43.06 118 ALA A C 1
ATOM 715 O O . ALA A 1 117 ? 14.864 -29.546 -4.842 1.00 37.31 118 ALA A O 1
ATOM 717 N N . LEU A 1 118 ? 14.955 -31.407 -3.569 1.00 44.63 119 LEU A N 1
ATOM 718 C CA . LEU A 1 118 ? 14.351 -32.254 -4.592 1.00 32.51 119 LEU A CA 1
ATOM 719 C C . LEU A 1 118 ? 12.955 -31.738 -4.976 1.00 39.18 119 LEU A C 1
ATOM 720 O O . LEU A 1 118 ? 12.488 -31.964 -6.095 1.00 34.07 119 LEU A O 1
ATOM 725 N N . SER A 1 119 ? 12.279 -31.025 -4.073 1.00 36.89 120 SER A N 1
ATOM 726 C CA . SER A 1 119 ? 10.937 -30.551 -4.433 1.00 30.99 120 SER A CA 1
ATOM 727 C C . SER A 1 119 ? 11.001 -29.419 -5.463 1.00 36.23 120 SER A C 1
ATOM 728 O O . SER A 1 119 ? 10.033 -29.165 -6.169 1.00 43.03 120 SER A O 1
ATOM 731 N N . SER A 1 120 ? 12.153 -28.763 -5.571 1.00 36.83 121 SER A N 1
ATOM 732 C CA . SER A 1 120 ? 12.385 -27.838 -6.678 1.00 34.91 121 SER A CA 1
ATOM 733 C C . SER A 1 120 ? 12.344 -28.586 -8.021 1.00 42.22 121 SER A C 1
ATOM 734 O O . SER A 1 120 ? 11.693 -28.129 -8.952 1.00 45.90 121 SER A O 1
ATOM 737 N N . LEU A 1 121 ? 13.009 -29.741 -8.118 1.00 35.26 122 LEU A N 1
ATOM 738 C CA . LEU A 1 121 ? 12.909 -30.574 -9.326 1.00 37.10 122 LEU A CA 1
ATOM 739 C C . LEU A 1 121 ? 11.493 -31.115 -9.535 1.00 35.31 122 LEU A C 1
ATOM 740 O O . LEU A 1 121 ? 10.980 -31.126 -10.662 1.00 34.77 122 LEU A O 1
ATOM 745 N N . GLU A 1 122 ? 10.846 -31.532 -8.455 1.00 34.55 123 GLU A N 1
ATOM 746 C CA . GLU A 1 122 ? 9.491 -32.059 -8.562 1.00 33.58 123 GLU A CA 1
ATOM 747 C C . GLU A 1 122 ? 8.484 -31.010 -9.056 1.00 35.19 123 GLU A C 1
ATOM 748 O O . GLU A 1 122 ? 7.540 -31.328 -9.788 1.00 41.24 123 GLU A O 1
ATOM 754 N N . THR A 1 123 ? 8.678 -29.768 -8.641 1.00 32.76 124 THR A N 1
ATOM 755 C CA . THR A 1 123 ? 7.841 -28.652 -9.084 1.00 41.95 124 THR A CA 1
ATOM 756 C C . THR A 1 123 ? 8.041 -28.402 -10.576 1.00 44.73 124 THR A C 1
ATOM 757 O O . THR A 1 123 ? 7.082 -28.181 -11.312 1.00 42.90 124 THR A O 1
ATOM 761 N N . ALA A 1 124 ? 9.297 -28.446 -11.014 1.00 41.50 125 ALA A N 1
ATOM 762 C CA . ALA A 1 124 ? 9.642 -28.189 -12.410 1.00 36.32 125 ALA A CA 1
ATOM 763 C C . ALA A 1 124 ? 9.244 -29.323 -13.351 1.00 44.18 125 ALA A C 1
ATOM 764 O O . ALA A 1 124 ? 8.968 -29.088 -14.534 1.00 51.34 125 ALA A O 1
ATOM 766 N N . TYR A 1 125 ? 9.226 -30.549 -12.835 1.00 37.26 126 TYR A N 1
ATOM 767 C CA . TYR A 1 125 ? 8.974 -31.741 -13.659 1.00 36.80 126 TYR A CA 1
ATOM 768 C C . TYR A 1 125 ? 8.196 -32.758 -12.858 1.00 41.12 126 TYR A C 1
ATOM 769 O O . TYR A 1 125 ? 8.786 -33.700 -12.309 1.00 39.35 126 TYR A O 1
ATOM 778 N N . PRO A 1 126 ? 6.876 -32.571 -12.777 1.00 37.23 127 PRO A N 1
ATOM 779 C CA . PRO A 1 126 ? 6.001 -33.461 -12.000 1.00 46.66 127 PRO A CA 1
ATOM 780 C C . PRO A 1 126 ? 6.272 -34.927 -12.302 1.00 40.68 127 PRO A C 1
ATOM 781 O O . PRO A 1 126 ? 6.340 -35.310 -13.468 1.00 39.30 127 PRO A O 1
ATOM 785 N N . GLY A 1 127 ? 6.432 -35.735 -11.260 1.00 41.29 128 GLY A N 1
ATOM 786 C CA . GLY A 1 127 ? 6.669 -37.162 -11.421 1.00 45.57 128 GLY A CA 1
ATOM 787 C C . GLY A 1 127 ? 8.154 -37.472 -11.383 1.00 44.34 128 GLY A C 1
ATOM 788 O O . GLY A 1 127 ? 8.559 -38.638 -11.457 1.00 43.71 128 GLY A O 1
ATOM 789 N N . PHE A 1 128 ? 8.955 -36.414 -11.253 1.00 41.15 129 PHE A N 1
ATOM 790 C CA . PHE A 1 128 ? 10.417 -36.511 -11.250 1.00 36.15 129 PHE A CA 1
ATOM 791 C C . PHE A 1 128 ? 10.930 -37.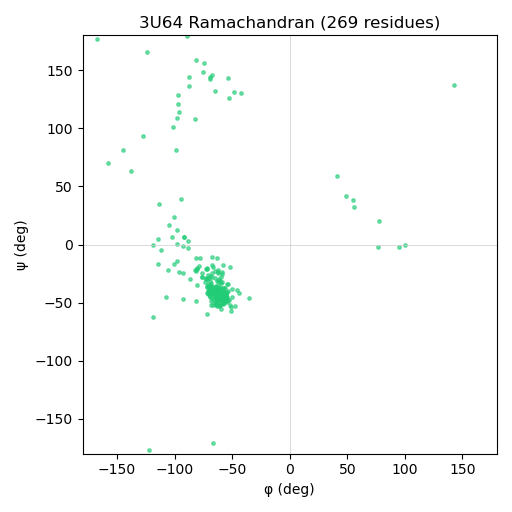482 -10.185 1.00 34.99 129 PHE A C 1
ATOM 792 O O . PHE A 1 128 ? 11.854 -38.265 -10.435 1.00 31.80 129 PHE A O 1
ATOM 800 N N . THR A 1 129 ? 10.339 -37.406 -8.994 1.00 30.28 130 THR A N 1
ATOM 801 C CA . THR A 1 129 ? 10.761 -38.226 -7.861 1.00 39.92 130 THR A CA 1
ATOM 802 C C . THR A 1 129 ? 10.504 -39.720 -8.074 1.00 39.12 130 THR A C 1
ATOM 803 O O . THR A 1 129 ? 11.329 -40.553 -7.707 1.00 49.44 130 THR A O 1
ATOM 807 N N . ARG A 1 130 ? 9.359 -40.052 -8.661 1.00 36.73 131 ARG A N 1
ATOM 808 C CA . ARG A 1 130 ? 9.019 -41.438 -8.946 1.00 42.18 131 ARG A CA 1
ATOM 809 C C . ARG A 1 130 ? 9.974 -42.000 -10.001 1.00 48.05 131 ARG A C 1
ATOM 810 O O . ARG A 1 130 ? 10.433 -43.141 -9.908 1.00 49.41 131 ARG A O 1
ATOM 818 N N . GLU A 1 131 ? 10.269 -41.190 -11.010 1.00 42.11 132 GLU A N 1
ATOM 819 C CA . GLU A 1 131 ? 11.146 -41.628 -12.083 1.00 43.31 132 GLU A CA 1
ATOM 820 C C . GLU A 1 131 ? 12.559 -41.798 -11.568 1.00 41.80 132 GLU A C 1
ATOM 821 O O . GLU A 1 131 ? 13.176 -42.847 -11.744 1.00 40.24 132 GLU A O 1
ATOM 827 N N . VAL A 1 132 ? 13.068 -40.754 -10.922 1.00 36.51 133 VAL A N 1
ATOM 828 C CA . VAL A 1 132 ? 14.481 -40.709 -10.587 1.00 39.83 133 VAL A CA 1
ATOM 829 C C . VAL A 1 132 ? 14.830 -41.819 -9.593 1.00 38.43 133 VAL A C 1
ATOM 830 O O . VAL A 1 132 ? 15.944 -42.311 -9.579 1.00 40.01 133 VAL A O 1
ATOM 834 N N . PHE A 1 133 ? 13.871 -42.227 -8.772 1.00 38.80 134 PHE A N 1
ATOM 835 C CA . PHE A 1 133 ? 14.129 -43.304 -7.813 1.00 45.07 134 PHE A CA 1
ATOM 836 C C . PHE A 1 133 ? 13.503 -44.644 -8.223 1.00 56.21 134 PHE A C 1
ATOM 837 O O . PHE A 1 133 ? 13.363 -45.539 -7.391 1.00 51.08 134 PHE A O 1
ATOM 845 N N . SER A 1 134 ? 13.132 -44.771 -9.499 1.00 51.63 135 SER A N 1
ATOM 846 C CA . SER A 1 134 ? 12.453 -45.963 -10.000 1.00 56.59 135 SER A CA 1
ATOM 847 C C . SER A 1 134 ? 13.310 -47.239 -9.940 1.00 61.23 135 SER A C 1
ATOM 848 O O . SER A 1 134 ? 12.781 -48.351 -9.929 1.00 68.28 135 SER A O 1
ATOM 851 N N . GLY A 1 135 ? 14.629 -47.079 -9.908 1.00 59.18 136 GLY A N 1
ATOM 852 C CA . GLY A 1 135 ? 15.536 -48.207 -10.046 1.00 55.99 136 GLY A CA 1
ATOM 853 C C . GLY A 1 135 ? 15.652 -48.690 -11.488 1.00 59.65 136 GLY A C 1
ATOM 854 O O . GLY A 1 135 ? 16.399 -49.627 -11.788 1.00 62.21 136 GLY A O 1
ATOM 855 N N . ASP A 1 136 ? 14.897 -48.050 -12.380 1.00 57.92 137 ASP A N 1
ATOM 856 C CA . ASP A 1 136 ? 14.920 -48.350 -13.810 1.00 60.56 137 ASP A CA 1
ATOM 857 C C . ASP A 1 136 ? 15.870 -47.376 -14.494 1.00 55.20 137 ASP A C 1
ATOM 858 O O . ASP A 1 136 ? 15.591 -46.177 -14.551 1.00 50.06 137 ASP A O 1
ATOM 863 N N . GLU A 1 137 ? 16.978 -47.888 -15.031 1.00 50.47 138 GLU A N 1
ATOM 864 C CA . GLU A 1 137 ? 18.034 -47.017 -15.527 1.00 51.34 138 GLU A CA 1
ATOM 865 C C . GLU A 1 137 ? 17.569 -46.132 -16.668 1.00 50.35 138 GLU A C 1
ATOM 866 O O . GLU A 1 137 ? 18.015 -44.986 -16.800 1.00 50.91 138 GLU A O 1
ATOM 872 N N . GLN A 1 138 ? 16.681 -46.675 -17.492 1.00 40.53 139 GLN A N 1
ATOM 873 C CA . GLN A 1 138 ? 16.168 -45.957 -18.652 1.00 48.57 139 GLN A CA 1
ATOM 874 C C . GLN A 1 138 ? 15.221 -44.820 -18.254 1.00 45.94 139 GLN A C 1
ATOM 875 O O . GLN A 1 138 ? 15.217 -43.752 -18.869 1.00 46.38 139 GLN A O 1
ATOM 881 N N . ARG A 1 139 ? 14.426 -45.052 -17.217 1.00 42.99 140 ARG A N 1
ATOM 882 C CA . ARG A 1 139 ? 13.580 -44.000 -16.673 1.00 43.05 140 ARG A CA 1
ATOM 883 C C . ARG A 1 139 ? 14.441 -42.946 -15.967 1.00 41.36 140 ARG A C 1
ATOM 884 O O . ARG A 1 139 ? 14.194 -41.743 -16.085 1.00 50.47 140 ARG A O 1
ATOM 892 N N . LEU A 1 140 ? 15.468 -43.394 -15.255 1.00 35.12 141 LEU A N 1
ATOM 893 C CA . LEU A 1 140 ? 16.376 -42.461 -14.574 1.00 39.39 141 LEU A CA 1
ATOM 894 C C . LEU A 1 140 ? 17.051 -41.530 -15.590 1.00 48.93 141 LEU A C 1
ATOM 895 O O . LEU A 1 140 ? 17.043 -40.298 -15.439 1.00 37.74 141 LEU A O 1
ATOM 900 N N . HIS A 1 141 ? 17.615 -42.137 -16.631 1.00 47.82 142 HIS A N 1
ATOM 901 C CA . HIS A 1 141 ? 18.306 -41.410 -17.687 1.00 46.47 142 HIS A CA 1
ATOM 902 C C . HIS A 1 141 ? 17.363 -40.508 -18.483 1.00 46.53 142 HIS A C 1
ATOM 903 O O . HIS A 1 141 ? 17.737 -39.404 -18.885 1.00 45.22 142 HIS A O 1
ATOM 910 N N . LYS A 1 142 ? 16.136 -40.968 -18.708 1.00 44.57 143 LYS A N 1
ATOM 911 C CA . LYS A 1 142 ? 15.197 -40.172 -19.483 1.00 47.91 143 LYS A CA 1
ATOM 912 C C . LYS A 1 142 ? 14.803 -38.931 -18.702 1.00 48.48 143 LYS A C 1
ATOM 913 O O . LYS A 1 142 ? 14.701 -37.842 -19.26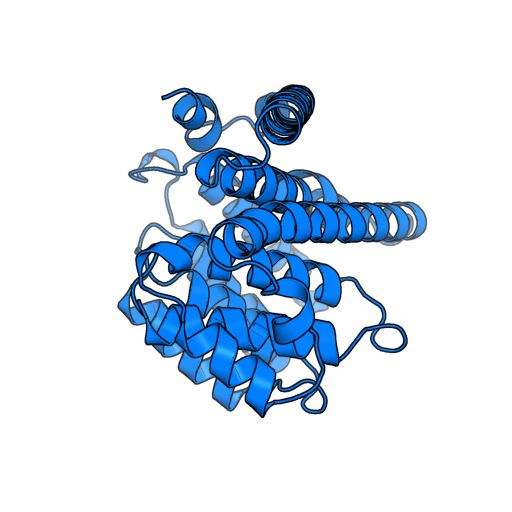9 1.00 42.49 143 LYS A O 1
ATOM 919 N N . VAL A 1 143 ? 14.592 -39.078 -17.397 1.00 38.46 144 VAL A N 1
ATOM 920 C CA . VAL A 1 143 ? 14.168 -37.918 -16.621 1.00 38.25 144 VAL A CA 1
ATOM 921 C C . VAL A 1 143 ? 15.322 -36.943 -16.418 1.00 37.44 144 VAL A C 1
ATOM 922 O O . VAL A 1 143 ? 15.117 -35.732 -16.367 1.00 38.53 144 VAL A O 1
ATOM 926 N N . LEU A 1 144 ? 16.538 -37.465 -16.316 1.00 38.77 145 LEU A N 1
ATOM 927 C CA . LEU A 1 144 ? 17.690 -36.587 -16.146 1.00 44.11 145 LEU A CA 1
ATOM 928 C C . LEU A 1 144 ? 17.978 -35.839 -17.448 1.00 44.25 145 LEU A C 1
ATOM 929 O O . LEU A 1 144 ? 18.611 -34.789 -17.437 1.00 40.62 145 LEU A O 1
ATOM 934 N N . SER A 1 145 ? 17.501 -36.371 -18.569 1.00 44.45 146 SER A N 1
ATOM 935 C CA . SER A 1 145 ? 17.772 -35.729 -19.852 1.00 45.48 146 SER A CA 1
ATOM 936 C C . SER A 1 145 ? 16.861 -34.506 -20.059 1.00 45.68 146 SER A C 1
ATOM 937 O O . SER A 1 145 ? 17.082 -33.682 -20.956 1.00 47.71 146 SER A O 1
ATOM 940 N N . ARG A 1 146 ? 15.855 -34.386 -19.201 1.00 41.93 147 ARG A N 1
ATOM 941 C CA . ARG A 1 146 ? 14.949 -33.247 -19.243 1.00 45.00 147 ARG A CA 1
ATOM 942 C C . ARG A 1 146 ? 15.552 -32.017 -18.557 1.00 47.35 147 ARG A C 1
ATOM 943 O O . ARG A 1 146 ? 15.150 -30.879 -18.825 1.00 41.98 147 ARG A O 1
ATOM 951 N N . CYS A 1 147 ? 16.540 -32.256 -17.697 1.00 40.48 148 CYS A N 1
ATOM 952 C CA . CYS A 1 147 ? 17.183 -31.194 -16.929 1.00 38.64 148 CYS A CA 1
ATOM 953 C C . CYS A 1 147 ? 18.021 -30.263 -17.794 1.00 33.80 148 CYS A C 1
ATOM 954 O O . CYS A 1 147 ? 18.674 -30.686 -18.739 1.00 40.98 148 CYS A O 1
ATOM 957 N N . THR A 1 148 ? 18.021 -28.989 -17.437 1.00 38.69 149 THR A N 1
ATOM 958 C CA . THR A 1 148 ? 18.855 -27.999 -18.109 1.00 43.79 149 THR A CA 1
ATOM 959 C C . THR A 1 148 ? 19.789 -27.301 -17.114 1.00 48.08 149 THR A C 1
ATOM 960 O O . THR A 1 148 ? 19.804 -27.618 -15.911 1.00 35.88 149 THR A O 1
ATOM 964 N N . ARG A 1 149 ? 20.546 -26.331 -17.620 1.00 42.34 150 ARG A N 1
ATOM 965 C CA . ARG A 1 149 ? 21.531 -25.632 -16.808 1.00 37.74 150 ARG A CA 1
ATOM 966 C C . ARG A 1 149 ? 20.847 -24.948 -15.640 1.00 43.17 150 ARG A C 1
ATOM 967 O O . ARG A 1 149 ? 21.440 -24.768 -14.579 1.00 34.61 150 ARG A O 1
ATOM 975 N N . VAL A 1 150 ? 19.585 -24.585 -15.839 1.00 37.57 151 VAL A N 1
ATOM 976 C CA . VAL A 1 150 ? 18.800 -23.951 -14.792 1.00 41.35 151 VAL A CA 1
ATOM 977 C C . VAL A 1 150 ? 18.620 -24.887 -13.581 1.00 42.48 151 VAL A C 1
ATOM 978 O O . VAL A 1 150 ? 18.430 -24.416 -12.460 1.00 36.63 151 VAL A O 1
ATOM 982 N N . ASP A 1 151 ? 18.712 -26.201 -13.816 1.00 39.08 152 ASP A N 1
ATOM 983 C CA . ASP A 1 151 ? 18.491 -27.216 -12.778 1.00 33.04 152 ASP A CA 1
ATOM 984 C C . ASP A 1 151 ? 19.763 -27.662 -12.056 1.00 32.85 152 ASP A C 1
ATOM 985 O O . ASP A 1 151 ? 19.707 -28.486 -11.146 1.00 36.46 152 ASP A O 1
ATOM 990 N N . VAL A 1 152 ? 20.902 -27.116 -12.461 1.00 28.46 153 VAL A N 1
ATOM 991 C CA . VAL A 1 152 ? 22.183 -27.587 -11.965 1.00 30.37 153 VAL A CA 1
ATOM 992 C C . VAL A 1 152 ? 22.351 -27.361 -10.465 1.00 28.70 153 VAL A C 1
ATOM 993 O O . VAL A 1 152 ? 22.754 -28.268 -9.754 1.00 33.71 153 VAL A O 1
ATOM 997 N N . GLY A 1 153 ? 22.018 -26.169 -9.981 1.00 41.58 154 GLY A N 1
ATOM 998 C CA . GLY A 1 153 ? 22.049 -25.902 -8.553 1.00 31.82 154 GLY A CA 1
ATOM 999 C C . GLY A 1 153 ? 21.299 -26.965 -7.769 1.00 34.41 154 GLY A C 1
ATOM 1000 O O . GLY A 1 153 ? 21.784 -27.491 -6.755 1.00 31.06 154 GLY A O 1
ATOM 1001 N N . THR A 1 154 ? 20.119 -27.314 -8.261 1.00 33.94 155 THR A N 1
ATOM 1002 C CA . THR A 1 154 ? 19.244 -28.241 -7.550 1.00 34.14 155 THR A CA 1
ATOM 1003 C C . THR A 1 154 ? 19.834 -29.648 -7.562 1.00 33.91 155 THR A C 1
ATOM 1004 O O . THR A 1 154 ? 19.874 -30.325 -6.529 1.00 30.35 155 THR A O 1
ATOM 1008 N N . LEU A 1 155 ? 20.309 -30.072 -8.730 1.00 33.93 156 LEU A N 1
ATOM 1009 C CA . LEU A 1 155 ? 20.931 -31.384 -8.888 1.00 35.32 156 LEU A CA 1
ATOM 1010 C C . LEU A 1 155 ? 22.080 -31.537 -7.900 1.00 31.89 156 LEU A C 1
ATOM 1011 O O . LEU A 1 155 ? 22.246 -32.578 -7.242 1.00 30.63 156 LEU A O 1
ATOM 1016 N N . TYR A 1 156 ? 22.868 -30.475 -7.795 1.00 26.41 157 TYR A N 1
ATOM 1017 C CA . TYR A 1 156 ? 24.065 -30.484 -6.969 1.00 24.44 157 TYR A CA 1
ATOM 1018 C C . TYR A 1 156 ? 23.705 -30.689 -5.503 1.00 27.96 157 TYR A C 1
ATOM 1019 O O . TYR A 1 156 ? 24.320 -31.505 -4.831 1.00 27.47 157 TYR A O 1
ATOM 1028 N N . TRP A 1 157 ? 22.713 -29.941 -5.016 1.00 30.34 158 TRP A N 1
ATOM 1029 C CA . TRP A 1 157 ? 22.358 -29.976 -3.604 1.00 30.40 158 TRP A CA 1
ATOM 1030 C C . TRP A 1 157 ? 21.656 -31.277 -3.204 1.00 29.16 158 TRP A C 1
ATOM 1031 O O . TRP A 1 157 ? 21.986 -31.867 -2.180 1.00 32.16 158 TRP A O 1
ATOM 1042 N N . VAL A 1 158 ? 20.738 -31.748 -4.048 1.00 26.72 159 VAL A N 1
ATOM 1043 C CA . VAL A 1 158 ? 20.058 -33.022 -3.823 1.00 24.99 159 VAL A CA 1
ATOM 1044 C C . VAL A 1 158 ? 21.075 -34.160 -3.796 1.00 35.54 159 VAL A C 1
ATOM 1045 O O . VAL A 1 158 ? 21.116 -34.944 -2.842 1.00 33.12 159 VAL A O 1
ATOM 1049 N N . GLY A 1 159 ? 21.910 -34.233 -4.831 1.00 33.04 160 GLY A N 1
ATOM 1050 C CA . GLY A 1 159 ? 22.922 -35.272 -4.909 1.00 31.93 160 GLY A CA 1
ATOM 1051 C C . GLY A 1 159 ? 23.862 -35.205 -3.709 1.00 36.84 160 GLY A C 1
ATOM 1052 O O . GLY A 1 159 ? 24.226 -36.236 -3.118 1.00 38.35 160 GLY A O 1
ATOM 1053 N N . THR A 1 160 ? 24.268 -33.991 -3.346 1.00 31.52 161 THR A N 1
ATOM 1054 C CA . THR A 1 160 ? 25.189 -33.830 -2.209 1.00 27.61 161 THR A CA 1
ATOM 1055 C C . THR A 1 160 ? 24.545 -34.283 -0.904 1.00 33.82 161 THR A C 1
ATOM 1056 O O . THR A 1 160 ? 25.181 -34.961 -0.110 1.00 36.97 161 THR A O 1
ATOM 1060 N N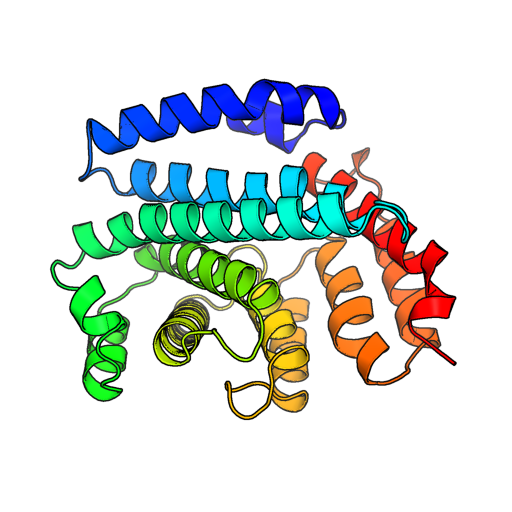 . GLY A 1 161 ? 23.280 -33.905 -0.691 1.00 32.58 162 GLY A N 1
ATOM 1061 C CA . GLY A 1 161 ? 22.561 -34.291 0.512 1.00 31.51 162 GLY A CA 1
ATOM 1062 C C . GLY A 1 161 ? 22.522 -35.798 0.679 1.00 33.08 162 GLY A C 1
ATOM 1063 O O . GLY A 1 161 ? 22.794 -36.334 1.758 1.00 32.24 162 GLY A O 1
ATOM 1064 N N . TYR A 1 162 ? 22.207 -36.497 -0.403 1.00 30.42 163 TYR A N 1
ATOM 1065 C CA . TYR A 1 162 ? 22.111 -37.952 -0.346 1.00 38.45 163 TYR A CA 1
ATOM 1066 C C . TYR A 1 162 ? 23.479 -38.627 -0.141 1.00 43.12 163 TYR A C 1
ATOM 1067 O O . TYR A 1 162 ? 23.601 -39.546 0.666 1.00 38.58 163 TYR A O 1
ATOM 1076 N N . VAL A 1 163 ? 24.498 -38.155 -0.854 1.00 32.24 164 VAL A N 1
ATOM 1077 C CA . VAL A 1 163 ? 25.857 -38.649 -0.664 1.00 36.19 164 VAL A CA 1
ATOM 1078 C C . VAL A 1 163 ? 26.382 -38.376 0.751 1.00 38.47 164 VAL A C 1
ATOM 1079 O O . VAL A 1 163 ? 27.088 -39.207 1.323 1.00 39.97 164 VAL A O 1
ATOM 1083 N N . ALA A 1 164 ? 26.047 -37.213 1.317 1.00 27.63 165 ALA A N 1
ATOM 1084 C CA . ALA A 1 164 ? 26.483 -36.904 2.674 1.00 28.69 165 ALA A CA 1
ATOM 1085 C C . ALA A 1 164 ? 25.743 -37.817 3.668 1.00 38.37 165 ALA A C 1
ATOM 1086 O O . ALA A 1 164 ? 26.327 -38.250 4.673 1.00 32.08 165 ALA A O 1
ATOM 1088 N N . ALA A 1 165 ? 24.478 -38.143 3.379 1.00 29.46 166 ALA A N 1
ATOM 1089 C CA . ALA A 1 165 ? 23.751 -39.054 4.276 1.00 40.00 166 ALA A CA 1
ATOM 1090 C C . ALA A 1 165 ? 24.333 -40.462 4.205 1.00 41.88 166 ALA A C 1
ATOM 1091 O O . ALA A 1 165 ? 24.452 -41.143 5.223 1.00 36.05 166 ALA A O 1
ATOM 1093 N N . PHE A 1 166 ? 24.682 -40.891 2.994 1.00 38.41 167 PHE A N 1
ATOM 1094 C CA . PHE A 1 166 ? 25.229 -42.228 2.755 1.00 37.72 167 PHE A CA 1
ATOM 1095 C C . PHE A 1 166 ? 26.547 -42.430 3.505 1.00 39.76 167 PHE A C 1
ATOM 1096 O O . PHE A 1 166 ? 26.809 -43.493 4.060 1.00 39.05 167 PHE A O 1
ATOM 1104 N N . ALA A 1 167 ? 27.369 -41.393 3.515 1.00 38.07 168 ALA A N 1
ATOM 1105 C CA . ALA A 1 167 ? 28.646 -41.424 4.216 1.00 41.06 168 ALA A CA 1
ATOM 1106 C C . ALA A 1 167 ? 28.498 -41.734 5.719 1.00 49.16 168 ALA A C 1
ATOM 1107 O O . ALA A 1 167 ? 29.461 -42.119 6.379 1.00 51.46 168 ALA A O 1
ATOM 1109 N N . LEU A 1 168 ? 27.291 -41.565 6.249 1.00 44.10 169 LEU A N 1
ATOM 1110 C CA . LEU A 1 168 ? 27.033 -41.776 7.671 1.00 50.63 169 LEU A CA 1
ATOM 1111 C C . LEU A 1 168 ? 26.084 -42.960 7.867 1.00 51.77 169 LEU A C 1
ATOM 1112 O O . LEU A 1 168 ? 25.650 -43.256 8.980 1.00 54.09 169 LEU A O 1
ATOM 1117 N N . THR A 1 169 ? 25.758 -43.616 6.763 1.00 49.61 170 THR A N 1
ATOM 1118 C CA . THR A 1 169 ? 24.833 -44.734 6.751 1.00 51.80 170 THR A CA 1
ATOM 1119 C C . THR A 1 169 ? 25.659 -46.007 6.795 1.00 57.81 170 THR A C 1
ATOM 1120 O O . THR A 1 169 ? 26.603 -46.154 6.024 1.00 64.90 170 THR A O 1
ATOM 1124 N N . PRO A 1 170 ? 25.340 -46.909 7.736 1.00 67.06 171 PRO A N 1
ATOM 1125 C CA . PRO A 1 170 ? 26.000 -48.221 7.808 1.00 77.90 171 PRO A CA 1
ATOM 1126 C C . PRO A 1 170 ? 25.928 -48.934 6.461 1.00 86.47 171 PRO A C 1
ATOM 1127 O O . PRO A 1 170 ? 24.832 -49.090 5.918 1.00 81.24 171 PRO A O 1
ATOM 1131 N N . LEU A 1 171 ? 27.077 -49.353 5.935 1.00 100.40 172 LEU A N 1
ATOM 1132 C CA . LEU A 1 171 ? 27.162 -49.924 4.589 1.00 112.41 172 LEU A CA 1
ATOM 1133 C C . LEU A 1 171 ? 26.170 -51.059 4.335 1.00 118.31 172 LEU A C 1
ATOM 1134 O O . LEU A 1 171 ? 25.876 -51.389 3.186 1.00 123.13 172 LEU A O 1
ATOM 1139 N N . GLY A 1 172 ? 25.653 -51.647 5.409 1.00 114.41 173 GLY A N 1
ATOM 1140 C CA . GLY A 1 172 ? 24.731 -52.759 5.294 1.00 113.41 173 GLY A CA 1
ATOM 1141 C C . GLY A 1 172 ? 23.277 -52.355 5.146 1.00 108.11 173 GLY A C 1
ATOM 1142 O O . GLY A 1 172 ? 22.485 -53.071 4.533 1.00 109.17 173 GLY A O 1
ATOM 1143 N N . SER A 1 173 ? 22.912 -51.210 5.710 1.00 103.29 174 SER A N 1
ATOM 1144 C CA . SER A 1 173 ? 21.524 -50.763 5.646 1.00 102.79 174 SER A CA 1
ATOM 1145 C C . SER A 1 173 ? 21.361 -49.497 4.803 1.00 99.23 174 SER A C 1
ATOM 1146 O O . SER A 1 173 ? 20.531 -48.641 5.105 1.00 99.90 174 SER A O 1
ATOM 1149 N N . ALA A 1 174 ? 22.157 -49.386 3.743 1.00 95.45 175 ALA A N 1
ATOM 1150 C CA . ALA A 1 174 ? 22.012 -48.281 2.802 1.00 89.17 175 ALA A CA 1
ATOM 1151 C C . ALA A 1 174 ? 21.023 -48.658 1.700 1.00 97.21 175 ALA A C 1
ATOM 1152 O O . ALA A 1 174 ? 20.488 -49.769 1.684 1.00 102.14 175 ALA A O 1
ATOM 1154 N N . LEU A 1 175 ? 20.786 -47.731 0.779 1.00 97.16 176 LEU A N 1
ATOM 1155 C CA . LEU A 1 175 ? 19.819 -47.941 -0.292 1.00 94.14 176 LEU A CA 1
ATOM 1156 C C . LEU A 1 175 ? 20.477 -47.665 -1.644 1.00 87.98 176 LEU A C 1
ATOM 1157 O O . LEU A 1 175 ? 20.500 -46.527 -2.109 1.00 87.28 176 LEU A O 1
ATOM 1162 N N . PRO A 1 176 ? 21.013 -48.716 -2.281 1.00 85.12 177 PRO A N 1
ATOM 1163 C CA . PRO A 1 176 ? 21.817 -48.569 -3.497 1.00 81.70 177 PRO A CA 1
ATOM 1164 C C . PRO A 1 176 ? 21.142 -47.707 -4.563 1.00 80.95 177 PRO A C 1
ATOM 1165 O O . PRO A 1 176 ? 21.831 -46.931 -5.225 1.00 78.81 177 PRO A O 1
ATOM 1169 N N . ASP A 1 177 ? 19.824 -47.828 -4.712 1.00 76.88 178 ASP A N 1
ATOM 1170 C CA . ASP A 1 177 ? 19.091 -47.088 -5.740 1.00 66.58 178 ASP A CA 1
ATOM 1171 C C . ASP A 1 177 ? 18.986 -45.599 -5.445 1.00 64.41 178 ASP A C 1
ATOM 1172 O O 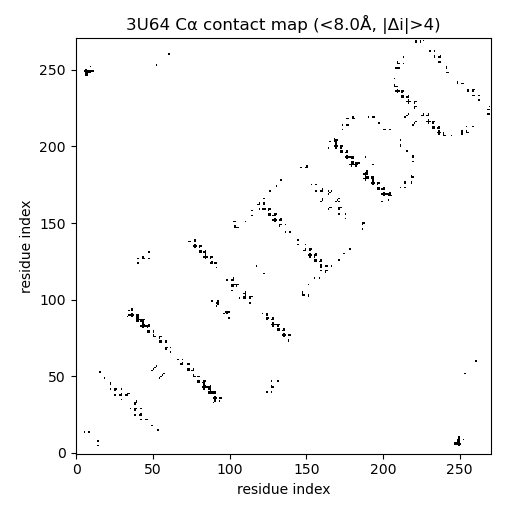. ASP A 1 177 ? 18.978 -44.781 -6.365 1.00 63.75 178 ASP A O 1
ATOM 1177 N N . THR A 1 178 ? 18.894 -45.244 -4.167 1.00 59.41 179 THR A N 1
ATOM 1178 C CA . THR A 1 178 ? 18.916 -43.838 -3.782 1.00 47.06 179 THR A CA 1
ATOM 1179 C C . THR A 1 178 ? 20.306 -43.273 -4.054 1.00 48.84 179 THR A C 1
ATOM 1180 O O . THR A 1 178 ? 20.450 -42.222 -4.693 1.00 42.40 179 THR A O 1
ATOM 1184 N N . VAL A 1 179 ? 21.323 -43.995 -3.589 1.00 44.70 180 VAL A N 1
ATOM 1185 C CA . VAL A 1 179 ? 22.714 -43.607 -3.794 1.00 42.04 180 VAL A CA 1
ATOM 1186 C C . VAL A 1 179 ? 23.045 -43.464 -5.277 1.00 36.50 180 VAL A C 1
ATOM 1187 O O . VAL A 1 179 ? 23.591 -42.442 -5.706 1.00 38.71 180 VAL A O 1
ATOM 1191 N N . HIS A 1 180 ? 22.709 -44.483 -6.060 1.00 39.88 181 HIS A N 1
ATOM 1192 C CA . HIS A 1 180 ? 22.945 -44.432 -7.493 1.00 33.06 181 HIS A CA 1
ATOM 1193 C C . HIS A 1 180 ? 22.251 -43.230 -8.164 1.00 34.82 181 HIS A C 1
ATOM 1194 O O . HIS A 1 180 ? 22.852 -42.540 -8.979 1.00 41.24 181 HIS A O 1
ATOM 1201 N N . ALA A 1 181 ? 20.999 -42.970 -7.810 1.00 41.48 182 ALA A N 1
ATOM 1202 C CA . ALA A 1 181 ? 20.278 -41.811 -8.346 1.00 40.83 182 ALA A CA 1
ATOM 1203 C C . ALA A 1 181 ? 20.964 -40.495 -7.989 1.00 38.10 182 ALA A C 1
ATOM 1204 O O . ALA A 1 181 ? 21.026 -39.570 -8.805 1.00 35.78 182 ALA A O 1
ATOM 1206 N N . ALA A 1 182 ? 21.469 -40.401 -6.765 1.00 32.76 183 ALA A N 1
ATOM 1207 C CA . ALA A 1 182 ? 22.127 -39.174 -6.312 1.00 33.36 183 ALA A CA 1
ATOM 1208 C C . ALA A 1 182 ? 23.377 -38.878 -7.146 1.00 34.53 183 ALA A C 1
ATOM 1209 O O . ALA A 1 182 ? 23.581 -37.757 -7.619 1.00 36.27 183 ALA A O 1
ATOM 1211 N N . VAL A 1 183 ? 24.207 -39.896 -7.330 1.00 34.65 184 VAL A N 1
ATOM 1212 C CA . VAL A 1 183 ? 25.421 -39.738 -8.105 1.00 32.51 184 VAL A CA 1
ATOM 1213 C C . VAL A 1 183 ? 25.096 -39.404 -9.551 1.00 34.62 184 VAL A C 1
ATOM 1214 O O . VAL A 1 183 ? 25.734 -38.525 -10.127 1.00 34.46 184 VAL A O 1
ATOM 1218 N N . MET A 1 184 ? 24.093 -40.074 -10.126 1.00 32.74 185 MET A N 1
ATOM 1219 C CA . MET A 1 184 ? 23.681 -39.774 -11.497 1.00 29.67 185 MET A CA 1
ATOM 1220 C C . MET A 1 184 ? 23.204 -38.320 -11.635 1.00 35.53 185 MET A C 1
ATOM 1221 O O . MET A 1 184 ? 23.452 -37.674 -12.655 1.00 42.56 185 MET A O 1
ATOM 1226 N N . MET A 1 185 ? 22.537 -37.798 -10.610 1.00 31.62 186 MET A N 1
ATOM 1227 C CA . MET A 1 185 ? 22.187 -36.379 -10.594 1.00 31.87 186 MET A CA 1
ATOM 1228 C C . MET A 1 185 ? 23.443 -35.508 -10.569 1.00 31.80 186 MET A C 1
ATOM 1229 O O . MET A 1 185 ? 23.542 -34.523 -11.298 1.00 27.97 186 MET A O 1
ATOM 1234 N N . LEU A 1 186 ? 24.407 -35.871 -9.736 1.00 34.37 187 LEU A N 1
ATOM 1235 C CA . LEU A 1 186 ? 25.665 -35.129 -9.711 1.00 34.39 187 LEU A CA 1
ATOM 1236 C C . LEU A 1 186 ? 26.369 -35.194 -11.083 1.00 40.23 187 LEU A C 1
ATOM 1237 O O . LEU A 1 186 ? 26.805 -34.167 -11.631 1.00 35.68 187 LEU A O 1
ATOM 1242 N N . GLU A 1 187 ? 26.448 -36.393 -11.655 1.00 37.01 188 GLU A N 1
ATOM 1243 C CA . GLU A 1 187 ? 27.066 -36.555 -12.968 1.00 40.52 188 GLU A CA 1
ATOM 1244 C C . GLU A 1 187 ? 26.324 -35.809 -14.062 1.00 42.60 188 GLU A C 1
ATOM 1245 O O . GLU A 1 187 ? 26.940 -35.342 -15.019 1.00 45.03 188 GLU A O 1
ATOM 1251 N N . ARG A 1 188 ? 25.011 -35.675 -13.920 1.00 37.25 189 ARG A N 1
ATOM 1252 C CA . ARG A 1 188 ? 24.251 -34.913 -14.904 1.00 37.87 189 ARG A CA 1
ATOM 1253 C C . ARG A 1 188 ? 24.544 -33.410 -14.804 1.00 31.80 189 ARG A C 1
ATOM 1254 O O . ARG A 1 188 ? 24.660 -32.735 -15.824 1.00 34.23 189 ARG A O 1
ATOM 1262 N N . ALA A 1 189 ? 24.661 -32.894 -13.582 1.00 30.76 190 ALA A N 1
ATOM 1263 C CA . ALA A 1 189 ? 25.076 -31.505 -13.362 1.00 33.30 190 ALA A CA 1
ATOM 1264 C C . ALA A 1 189 ? 26.436 -31.225 -14.006 1.00 34.36 190 ALA A C 1
ATOM 1265 O O . ALA A 1 189 ? 26.646 -30.173 -14.606 1.00 40.05 190 ALA A O 1
ATOM 1267 N N . CYS A 1 190 ? 27.360 -32.171 -13.873 1.00 31.33 191 CYS A N 1
ATOM 1268 C CA . CYS A 1 190 ? 28.688 -32.053 -14.504 1.00 43.71 191 CYS A CA 1
ATOM 1269 C C . CYS A 1 190 ? 28.626 -31.903 -16.001 1.00 45.39 191 CYS A C 1
ATOM 1270 O O . CYS A 1 190 ? 29.323 -31.056 -16.561 1.00 54.58 191 CYS A O 1
ATOM 1273 N N . ASP A 1 191 ? 27.830 -32.762 -16.643 1.00 45.81 192 ASP A N 1
ATOM 1274 C CA . ASP A 1 191 ? 27.652 -32.733 -18.094 1.00 44.75 192 ASP A CA 1
ATOM 1275 C C . ASP A 1 191 ? 27.075 -31.392 -18.504 1.00 51.38 192 ASP A C 1
ATOM 1276 O O . ASP A 1 191 ? 27.533 -30.773 -19.457 1.00 55.20 192 ASP A O 1
ATOM 1281 N N . LEU A 1 192 ? 26.056 -30.954 -17.771 1.00 50.43 193 LEU A N 1
ATOM 1282 C CA . LEU A 1 192 ? 25.351 -29.713 -18.072 1.00 43.06 193 LEU A CA 1
ATOM 1283 C C . LEU A 1 192 ? 26.242 -28.485 -17.911 1.00 40.42 193 LEU A C 1
ATOM 1284 O O . LEU A 1 192 ? 26.210 -27.566 -18.741 1.00 37.45 193 LEU A O 1
ATOM 1289 N N . TRP A 1 193 ? 27.058 -28.489 -16.853 1.00 39.83 194 TRP A N 1
ATOM 1290 C CA . TRP A 1 193 ? 27.743 -27.278 -16.413 1.00 38.13 194 TRP A CA 1
ATOM 1291 C C . TRP A 1 193 ? 28.995 -27.603 -15.569 1.00 44.21 194 TRP A C 1
ATOM 1292 O O . TRP A 1 193 ? 29.024 -27.354 -14.358 1.00 40.29 194 TRP A O 1
ATOM 1303 N N . PRO A 1 194 ? 30.043 -28.143 -16.226 1.00 45.66 195 PRO A N 1
ATOM 1304 C CA . PRO A 1 194 ? 31.286 -28.634 -15.604 1.00 35.37 195 PRO A CA 1
ATOM 1305 C C . PRO A 1 194 ? 31.855 -27.663 -14.575 1.00 47.37 195 PRO A C 1
ATOM 1306 O O . PRO A 1 194 ? 32.363 -28.096 -13.533 1.00 39.75 195 PRO A O 1
ATOM 1310 N N . SER A 1 195 ? 31.771 -26.366 -14.874 1.00 50.56 196 SER A N 1
ATOM 1311 C CA . SER A 1 195 ? 32.478 -25.335 -14.112 1.00 44.96 196 SER A CA 1
ATOM 1312 C C . SER A 1 195 ? 31.676 -24.815 -12.929 1.00 40.04 196 SER A C 1
ATOM 1313 O O . SER A 1 195 ? 32.170 -23.994 -12.153 1.00 46.70 196 SER A O 1
ATOM 1316 N N . TYR A 1 196 ? 30.447 -25.297 -12.781 1.00 36.55 197 TYR A N 1
ATOM 1317 C CA . TYR A 1 196 ? 29.550 -24.800 -11.724 1.00 41.08 197 TYR A CA 1
ATOM 1318 C C . TYR A 1 196 ? 30.175 -24.568 -10.325 1.00 38.24 197 TYR A C 1
ATOM 1319 O O . TYR A 1 196 ? 30.827 -25.451 -9.762 1.00 37.70 197 TYR A O 1
ATOM 1328 N N . GLN A 1 197 ? 29.937 -23.388 -9.754 1.00 39.32 198 GLN A N 1
ATOM 1329 C CA . GLN A 1 197 ? 30.527 -23.011 -8.468 1.00 38.67 198 GLN A CA 1
ATOM 1330 C C . GLN A 1 197 ? 31.984 -23.454 -8.374 1.00 45.46 198 GLN A C 1
ATOM 1331 O O . GLN A 1 197 ? 32.344 -24.249 -7.495 1.00 37.77 198 GLN A O 1
ATOM 1337 N N . GLU A 1 198 ? 32.815 -22.972 -9.294 1.00 49.70 199 GLU A N 1
ATOM 1338 C CA . GLU A 1 198 ? 34.240 -23.275 -9.249 1.00 46.17 199 GLU A CA 1
ATOM 1339 C C . GLU A 1 198 ? 34.517 -24.776 -9.072 1.00 41.70 199 GLU A C 1
ATOM 1340 O O . GLU A 1 198 ? 35.395 -25.171 -8.301 1.00 38.54 199 GLU A O 1
ATOM 1346 N N . GLY A 1 199 ? 33.755 -25.604 -9.784 1.00 36.90 200 GLY A N 1
ATOM 1347 C CA . GLY A 1 199 ? 33.958 -27.044 -9.773 1.00 35.44 200 GLY A CA 1
ATOM 1348 C C . GLY A 1 199 ? 33.441 -27.786 -8.542 1.00 42.21 200 GLY A C 1
ATOM 1349 O O . GLY A 1 199 ? 33.866 -28.908 -8.282 1.00 38.88 200 GLY A O 1
ATOM 1350 N N . ALA A 1 200 ? 32.518 -27.184 -7.794 1.00 35.53 201 ALA A N 1
ATOM 1351 C CA . ALA A 1 200 ? 32.013 -27.801 -6.559 1.00 29.97 201 ALA A CA 1
ATOM 1352 C C . ALA A 1 200 ? 31.462 -29.230 -6.729 1.00 33.78 201 ALA A C 1
ATOM 1353 O O . ALA A 1 200 ? 31.562 -30.064 -5.810 1.00 33.45 201 ALA A O 1
ATOM 1355 N N . VAL A 1 201 ? 30.859 -29.509 -7.886 1.00 32.73 202 VAL A N 1
ATOM 1356 C CA . VAL A 1 201 ? 30.313 -30.840 -8.149 1.00 29.49 202 VAL A CA 1
ATOM 1357 C C . VAL A 1 201 ? 31.427 -31.900 -8.180 1.00 40.31 202 VAL A C 1
ATOM 1358 O O . VAL A 1 201 ? 31.275 -32.983 -7.624 1.00 36.55 202 VAL A O 1
ATOM 1362 N N . TRP A 1 202 ? 32.540 -31.570 -8.833 1.00 31.38 203 TRP A N 1
ATOM 1363 C CA . TRP A 1 202 ? 33.662 -32.484 -8.955 1.00 33.57 203 TRP A CA 1
ATOM 1364 C C . TRP A 1 202 ? 34.233 -32.815 -7.607 1.00 36.94 203 TRP A C 1
ATOM 1365 O O . TRP A 1 202 ? 34.767 -33.909 -7.401 1.00 42.58 203 TRP A O 1
ATOM 1376 N N . ASN A 1 203 ? 34.145 -31.848 -6.701 1.00 31.66 204 ASN A N 1
ATOM 1377 C CA . ASN A 1 203 ? 34.612 -32.035 -5.338 1.00 35.58 204 ASN A CA 1
ATOM 1378 C C . ASN A 1 203 ? 33.804 -33.125 -4.615 1.00 33.95 204 ASN A C 1
ATOM 1379 O O . ASN A 1 203 ? 34.369 -34.059 -4.042 1.00 33.19 204 ASN A O 1
ATOM 1384 N N . VAL A 1 204 ? 32.480 -33.015 -4.651 1.00 30.68 205 VAL A N 1
ATOM 1385 C CA . VAL A 1 204 ? 31.639 -34.033 -4.027 1.00 28.61 205 VAL A CA 1
ATOM 1386 C C . VAL A 1 204 ? 31.830 -35.395 -4.707 1.00 36.16 205 VAL A C 1
ATOM 1387 O O . VAL A 1 204 ? 31.868 -36.417 -4.037 1.00 35.38 205 VAL A O 1
ATOM 1391 N N . LEU A 1 205 ? 31.993 -35.408 -6.029 1.00 34.54 206 LEU A N 1
ATOM 1392 C CA . LEU A 1 205 ? 32.186 -36.674 -6.743 1.00 36.86 206 LEU A CA 1
ATOM 1393 C C . LEU A 1 205 ? 33.516 -37.326 -6.370 1.00 38.40 206 LEU A C 1
ATOM 1394 O O . LEU A 1 205 ? 33.607 -38.558 -6.234 1.00 40.58 206 LEU A O 1
ATOM 1399 N N . THR A 1 206 ? 34.552 -36.509 -6.221 1.00 33.68 207 THR A N 1
ATOM 1400 C CA . THR A 1 206 ? 35.865 -37.042 -5.841 1.00 38.59 207 THR A CA 1
ATOM 1401 C C . THR A 1 206 ? 35.713 -37.787 -4.525 1.00 35.80 207 THR A C 1
ATOM 1402 O O . THR A 1 206 ? 36.118 -38.937 -4.395 1.00 37.70 207 THR A O 1
ATOM 1406 N N . LYS A 1 207 ? 35.082 -37.128 -3.563 1.00 37.61 208 LYS A N 1
ATOM 1407 C CA . LYS A 1 207 ? 34.876 -37.715 -2.254 1.00 40.63 208 LYS A CA 1
ATOM 1408 C C . LYS A 1 207 ? 34.027 -38.974 -2.330 1.00 43.27 208 LYS A C 1
ATOM 1409 O O . LYS A 1 207 ? 34.357 -39.972 -1.706 1.00 40.05 208 LYS A O 1
ATOM 1415 N N . PHE A 1 208 ? 32.961 -38.955 -3.125 1.00 47.09 209 PHE A N 1
ATOM 1416 C CA . PHE A 1 208 ? 32.146 -40.151 -3.234 1.00 39.11 209 PHE A CA 1
ATOM 1417 C C . PHE A 1 208 ? 32.947 -41.317 -3.803 1.00 35.26 209 PHE A C 1
ATOM 1418 O O . PHE A 1 208 ? 32.983 -42.399 -3.208 1.00 36.47 209 PHE A O 1
ATOM 1426 N N . TYR A 1 209 ? 33.582 -41.107 -4.956 1.00 39.33 210 TYR A N 1
ATOM 1427 C CA . TYR A 1 209 ? 34.277 -42.205 -5.649 1.00 36.48 210 TYR A CA 1
ATOM 1428 C C . TYR A 1 209 ? 35.373 -42.782 -4.797 1.00 39.53 210 TYR A C 1
ATOM 1429 O O . TYR A 1 209 ? 35.570 -43.983 -4.791 1.00 41.04 210 TYR A O 1
ATOM 1438 N N . ALA A 1 210 ? 36.091 -41.924 -4.073 1.00 40.13 211 ALA A N 1
ATOM 1439 C CA . ALA A 1 210 ? 37.245 -42.388 -3.313 1.00 42.43 211 ALA A CA 1
ATOM 1440 C C . ALA A 1 210 ? 36.809 -43.209 -2.107 1.00 51.52 211 ALA A C 1
ATOM 1441 O O . ALA A 1 210 ? 37.514 -44.106 -1.662 1.00 49.76 211 ALA A O 1
ATOM 1443 N N . ALA A 1 211 ? 35.633 -42.889 -1.583 1.00 52.54 212 ALA A N 1
ATOM 1444 C CA . ALA A 1 211 ? 35.183 -43.486 -0.341 1.00 48.72 212 ALA A CA 1
ATOM 1445 C C . ALA A 1 211 ? 34.194 -44.614 -0.571 1.00 54.98 212 ALA A C 1
ATOM 1446 O O . ALA A 1 211 ? 33.932 -45.407 0.331 1.00 64.02 212 ALA A O 1
ATOM 1448 N N . ALA A 1 212 ? 33.628 -44.683 -1.767 1.00 53.90 213 ALA A N 1
ATOM 1449 C CA . ALA A 1 212 ? 32.563 -45.650 -2.011 1.00 54.32 213 ALA A CA 1
ATOM 1450 C C . ALA A 1 212 ? 33.081 -47.013 -2.440 1.00 55.12 213 ALA A C 1
ATOM 1451 O O . ALA A 1 212 ? 33.985 -47.112 -3.271 1.00 58.10 213 ALA A O 1
ATOM 1453 N N . PRO A 1 213 ? 32.500 -48.075 -1.857 1.00 59.03 214 PRO A N 1
ATOM 1454 C CA . PRO A 1 213 ? 32.761 -49.447 -2.309 1.00 64.25 214 PRO A CA 1
ATOM 1455 C C . PRO A 1 213 ? 32.486 -49.528 -3.798 1.00 67.36 214 PRO A C 1
ATOM 1456 O O . PRO A 1 213 ? 31.541 -48.876 -4.264 1.00 59.77 214 PRO A O 1
ATOM 1460 N N . GLU A 1 214 ? 33.291 -50.304 -4.520 1.00 74.05 215 GLU A N 1
ATOM 1461 C CA . GLU A 1 214 ? 33.164 -50.433 -5.972 1.00 82.25 215 GLU A CA 1
ATOM 1462 C C . GLU A 1 214 ? 31.868 -51.142 -6.380 1.00 82.37 215 GLU A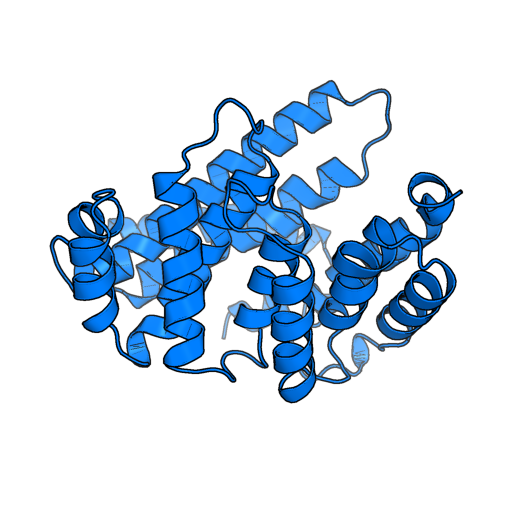 C 1
ATOM 1463 O O . GLU A 1 214 ? 31.493 -51.163 -7.558 1.00 83.35 215 GLU A O 1
ATOM 1469 N N . SER A 1 215 ? 31.182 -51.713 -5.395 1.00 76.40 216 SER A N 1
ATOM 1470 C CA . SER A 1 215 ? 29.865 -52.286 -5.620 1.00 78.24 216 SER A CA 1
ATOM 1471 C C . SER A 1 215 ? 28.844 -51.160 -5.721 1.00 74.75 216 SER A C 1
ATOM 1472 O O . SER A 1 215 ? 27.817 -51.302 -6.394 1.00 72.29 216 SER A O 1
ATOM 1475 N N . PHE A 1 216 ? 29.137 -50.044 -5.048 1.00 62.42 217 PHE A N 1
ATOM 1476 C CA . PHE A 1 216 ? 28.270 -48.866 -5.074 1.00 66.19 217 PHE A CA 1
ATOM 1477 C C . PHE A 1 216 ? 28.734 -47.803 -6.081 1.00 65.95 217 PHE A C 1
ATOM 1478 O O . PHE A 1 216 ? 28.260 -46.663 -6.045 1.00 70.47 217 PHE A O 1
ATOM 1486 N N . GLY A 1 217 ? 29.664 -48.172 -6.962 1.00 60.93 218 GLY A N 1
ATOM 1487 C CA . GLY A 1 217 ? 30.101 -47.284 -8.031 1.00 61.55 218 GLY A CA 1
ATOM 1488 C C . GLY A 1 217 ? 31.410 -46.535 -7.820 1.00 57.82 218 GLY A C 1
ATOM 1489 O O . GLY A 1 217 ? 31.844 -45.779 -8.688 1.00 61.37 218 GLY A O 1
ATOM 1490 N N . GLY A 1 218 ? 32.043 -46.748 -6.671 1.00 55.72 219 GLY A N 1
ATOM 1491 C CA . GLY A 1 218 ? 33.294 -46.080 -6.349 1.00 62.00 219 GLY A CA 1
ATOM 1492 C C . GLY A 1 218 ? 34.453 -46.493 -7.237 1.00 63.20 219 GLY A C 1
ATOM 1493 O O . GLY A 1 218 ? 34.277 -47.195 -8.240 1.00 64.10 219 GLY A O 1
ATOM 1494 N N . GLY A 1 219 ? 35.648 -46.056 -6.869 1.00 51.62 220 GLY A N 1
ATOM 1495 C CA . GLY A 1 219 ? 36.827 -46.383 -7.642 1.00 50.51 220 GLY A CA 1
ATOM 1496 C C . GLY A 1 219 ? 37.780 -45.215 -7.678 1.00 47.20 220 GLY A C 1
ATOM 1497 O O . GLY A 1 219 ? 37.366 -44.061 -7.864 1.00 52.65 220 GLY A O 1
ATOM 1498 N N . MET A 1 220 ? 39.061 -45.511 -7.518 1.00 39.39 221 MET A N 1
ATOM 1499 C CA . MET A 1 220 ? 40.072 -44.463 -7.362 1.00 52.20 221 MET A CA 1
ATOM 1500 C C . MET A 1 220 ? 40.407 -43.786 -8.675 1.00 53.84 221 MET A C 1
ATOM 1501 O O . MET A 1 220 ? 40.806 -42.622 -8.698 1.00 49.90 221 MET A O 1
ATOM 1506 N N . GLU A 1 221 ? 40.247 -44.512 -9.768 1.00 52.81 222 GLU A N 1
ATOM 1507 C CA . GLU A 1 221 ? 40.536 -43.933 -11.060 1.00 58.67 222 GLU A CA 1
ATOM 1508 C C . GLU A 1 221 ? 39.492 -42.855 -11.310 1.00 57.88 222 GLU A C 1
ATOM 1509 O O . GLU A 1 221 ? 39.822 -41.744 -11.720 1.00 65.70 222 GLU A O 1
ATOM 1515 N N . LYS A 1 222 ? 38.232 -43.189 -11.048 1.00 49.30 223 LYS A N 1
ATOM 1516 C CA . LYS A 1 222 ? 37.149 -42.219 -11.146 1.00 46.11 223 LYS A CA 1
ATOM 1517 C C . LYS A 1 222 ? 37.411 -41.036 -10.235 1.00 48.70 223 LYS A C 1
ATOM 1518 O O . LYS A 1 222 ? 37.228 -39.891 -10.634 1.00 49.26 223 LYS A O 1
ATOM 1524 N N . ALA A 1 223 ? 37.841 -41.312 -9.007 1.00 44.52 224 ALA A N 1
ATOM 1525 C CA . ALA A 1 223 ? 38.065 -40.245 -8.052 1.00 40.65 224 ALA A CA 1
ATOM 1526 C C . ALA A 1 223 ? 39.130 -39.271 -8.542 1.00 45.50 224 ALA A C 1
ATOM 1527 O O . ALA A 1 223 ? 38.983 -38.055 -8.391 1.00 53.87 224 ALA A O 1
ATOM 1529 N N . HIS A 1 224 ? 40.192 -39.800 -9.137 1.00 41.02 225 HIS A N 1
ATOM 1530 C CA . HIS A 1 224 ? 41.297 -38.972 -9.631 1.00 49.20 225 HIS A CA 1
ATOM 1531 C C . HIS A 1 224 ? 40.908 -38.081 -10.803 1.00 54.17 225 HIS A C 1
ATOM 1532 O O . HIS A 1 224 ? 41.304 -36.917 -10.864 1.00 48.38 225 HIS A O 1
ATOM 1539 N N . THR A 1 225 ? 40.135 -38.637 -11.731 1.00 51.04 226 THR A N 1
ATOM 1540 C CA . THR A 1 225 ? 39.651 -37.879 -12.874 1.00 48.82 226 THR A CA 1
ATOM 1541 C C . THR A 1 225 ? 38.705 -36.757 -12.421 1.00 49.09 226 THR A C 1
ATOM 1542 O O . THR A 1 225 ? 38.750 -35.638 -12.946 1.00 47.76 226 THR A O 1
ATOM 1546 N N . ALA A 1 226 ? 37.850 -37.054 -11.446 1.00 44.81 227 ALA A N 1
ATOM 1547 C CA . ALA A 1 226 ? 36.970 -36.027 -10.905 1.00 42.17 227 ALA A CA 1
ATOM 1548 C C . ALA A 1 226 ? 37.814 -34.906 -10.272 1.00 40.06 227 ALA A C 1
ATOM 1549 O O . ALA A 1 226 ? 37.570 -33.720 -10.518 1.00 41.03 227 ALA A O 1
ATOM 1551 N N . PHE A 1 227 ? 38.837 -35.285 -9.507 1.00 34.40 228 PHE A N 1
ATOM 1552 C CA . PHE A 1 227 ? 39.753 -34.305 -8.937 1.00 31.57 228 PHE A CA 1
ATOM 1553 C C . PHE A 1 227 ? 40.502 -33.465 -9.980 1.00 42.33 228 PHE A C 1
ATOM 1554 O O . PHE A 1 227 ? 40.736 -32.274 -9.766 1.00 42.00 228 PHE A O 1
ATOM 1562 N N . GLU A 1 228 ? 40.907 -34.089 -11.085 1.00 39.71 229 GLU A N 1
ATOM 1563 C CA . GLU A 1 228 ? 41.521 -33.362 -12.185 1.00 44.21 229 GLU A CA 1
ATOM 1564 C C . GLU A 1 228 ? 40.590 -32.274 -12.743 1.00 52.07 229 GLU A C 1
ATOM 1565 O O . GLU A 1 228 ? 41.039 -31.170 -13.044 1.00 52.01 229 GLU A O 1
ATOM 1571 N N . HIS A 1 229 ? 39.299 -32.578 -12.882 1.00 41.87 230 HIS A N 1
ATOM 1572 C CA . HIS A 1 229 ? 38.356 -31.563 -13.337 1.00 48.16 230 HIS A CA 1
ATOM 1573 C C . HIS A 1 229 ? 38.250 -30.431 -12.309 1.00 44.05 230 HIS A C 1
ATOM 1574 O O . HIS A 1 229 ? 38.216 -29.259 -12.674 1.00 37.37 230 HIS A O 1
ATOM 1581 N N . LEU A 1 230 ? 38.209 -30.793 -11.027 1.00 40.80 231 LEU A N 1
ATOM 1582 C CA . LEU A 1 230 ? 38.117 -29.803 -9.950 1.00 46.03 231 LEU A CA 1
ATOM 1583 C C . LEU A 1 230 ? 39.243 -28.763 -10.031 1.00 47.79 231 LEU A C 1
ATOM 1584 O O . LEU A 1 230 ? 39.001 -27.555 -9.925 1.00 48.65 231 LEU A O 1
ATOM 1589 N N . THR A 1 231 ? 40.469 -29.230 -10.238 1.00 41.11 232 THR A N 1
ATOM 1590 C CA . THR A 1 231 ? 41.628 -28.328 -10.288 1.00 50.79 232 THR A CA 1
ATOM 1591 C C . THR A 1 231 ? 41.551 -27.312 -11.435 1.00 48.18 232 THR A C 1
ATOM 1592 O O . THR A 1 231 ? 42.176 -26.256 -11.376 1.00 44.88 232 THR A O 1
ATOM 1596 N N . ARG A 1 232 ? 40.788 -27.631 -12.475 1.00 45.93 233 ARG A N 1
ATOM 1597 C CA . ARG A 1 232 ? 40.623 -26.708 -13.592 1.00 47.04 233 ARG A CA 1
ATOM 1598 C C . ARG A 1 232 ? 39.795 -25.483 -13.201 1.00 46.58 233 ARG A C 1
ATOM 1599 O O . ARG A 1 232 ? 39.974 -24.406 -13.766 1.00 52.42 233 ARG A O 1
ATOM 1607 N N . TYR A 1 233 ? 38.893 -25.652 -12.237 1.00 38.77 234 TYR A N 1
ATOM 1608 C CA . TYR A 1 233 ? 37.896 -24.630 -11.949 1.00 44.35 234 TYR A CA 1
ATOM 1609 C C . TYR A 1 233 ? 38.015 -23.964 -10.588 1.00 49.12 234 TYR A C 1
ATOM 1610 O O . TYR A 1 233 ? 37.429 -22.906 -10.372 1.00 50.22 234 TYR A O 1
ATOM 1619 N N . CYS A 1 234 ? 38.760 -24.582 -9.671 1.00 46.75 235 CYS A N 1
ATOM 1620 C CA . CYS A 1 234 ? 38.732 -24.154 -8.278 1.00 40.87 235 CYS A CA 1
ATOM 1621 C C . CYS A 1 234 ? 39.619 -22.948 -8.015 1.00 39.62 235 CYS A C 1
ATOM 1622 O O . CYS A 1 234 ? 40.548 -22.673 -8.764 1.00 46.59 235 CYS A O 1
ATOM 1625 N N . SER A 1 235 ? 39.331 -22.249 -6.923 1.00 47.40 236 SER A N 1
ATOM 1626 C CA . SER A 1 235 ? 40.081 -21.061 -6.534 1.00 45.31 236 SER A CA 1
ATOM 1627 C C . SER A 1 235 ? 41.318 -21.369 -5.682 1.00 43.04 236 SER A C 1
ATOM 1628 O O . SER A 1 235 ? 41.311 -22.269 -4.830 1.00 41.51 236 SER A O 1
ATOM 1631 N N . ALA A 1 236 ? 42.368 -20.588 -5.908 1.00 39.91 237 ALA A N 1
ATOM 1632 C CA . ALA A 1 236 ? 43.553 -20.582 -5.063 1.00 46.01 237 ALA A CA 1
ATOM 1633 C C . ALA A 1 236 ? 43.218 -20.222 -3.607 1.00 53.54 237 ALA A C 1
ATOM 1634 O O . ALA A 1 236 ? 43.983 -20.544 -2.695 1.00 49.40 237 ALA A O 1
ATOM 1636 N N . HIS A 1 237 ? 42.098 -19.526 -3.403 1.00 52.61 238 HIS A N 1
ATOM 1637 C CA . HIS A 1 237 ? 41.654 -19.116 -2.067 1.00 45.80 238 HIS A CA 1
ATOM 1638 C C . HIS A 1 237 ? 40.793 -20.194 -1.425 1.00 47.65 238 HIS A C 1
ATOM 1639 O O . HIS A 1 237 ? 40.250 -20.001 -0.333 1.00 45.13 238 HIS A O 1
ATOM 1646 N N . ASP A 1 238 ? 40.641 -21.317 -2.122 1.00 38.60 239 ASP A N 1
ATOM 1647 C CA . ASP A 1 238 ? 39.805 -22.395 -1.630 1.00 37.67 239 ASP A CA 1
ATOM 1648 C C . ASP A 1 238 ? 40.637 -23.471 -0.919 1.00 43.25 239 ASP A C 1
ATOM 1649 O O . ASP A 1 238 ? 41.526 -24.066 -1.524 1.00 48.79 239 ASP A O 1
ATOM 1654 N N . PRO A 1 239 ? 40.349 -23.722 0.367 1.00 37.56 240 PRO A N 1
ATOM 1655 C CA . PRO A 1 239 ? 41.084 -24.742 1.132 1.00 37.32 240 PRO A CA 1
ATOM 1656 C C . PRO A 1 239 ? 40.546 -26.140 0.878 1.00 36.32 240 PRO A C 1
ATOM 1657 O O . PRO A 1 239 ? 41.257 -27.123 1.067 1.00 36.53 240 PRO A O 1
ATOM 1661 N N . ASP A 1 240 ? 39.298 -26.215 0.432 1.00 44.21 241 ASP A N 1
ATOM 1662 C CA . ASP A 1 240 ? 38.593 -27.491 0.312 1.00 42.33 241 ASP A CA 1
ATOM 1663 C C . ASP A 1 240 ? 39.182 -28.436 -0.697 1.00 43.37 241 ASP A C 1
ATOM 1664 O O . ASP A 1 240 ? 39.199 -29.639 -0.467 1.00 45.47 241 ASP A O 1
ATOM 1669 N N . HIS A 1 241 ? 39.648 -27.919 -1.825 1.00 36.39 242 HIS A N 1
ATOM 1670 C CA . HIS A 1 241 ? 40.219 -28.828 -2.800 1.00 41.72 242 HIS A CA 1
ATOM 1671 C C . HIS A 1 241 ? 41.523 -29.415 -2.271 1.00 42.38 242 HIS A C 1
ATOM 1672 O O . HIS A 1 241 ? 41.806 -30.572 -2.524 1.00 44.42 242 HIS A O 1
ATOM 1679 N N . HIS A 1 242 ? 42.282 -28.642 -1.487 1.00 41.65 243 HIS A N 1
ATOM 1680 C CA . HIS A 1 242 ? 43.498 -29.172 -0.842 1.00 39.03 243 HIS A CA 1
ATOM 1681 C C . HIS A 1 242 ? 43.148 -30.277 0.158 1.00 36.62 243 HIS A C 1
ATOM 1682 O O . HIS A 1 242 ? 43.787 -31.335 0.179 1.00 36.43 243 HIS A O 1
ATOM 1689 N N . ILE A 1 243 ? 42.130 -30.028 0.980 1.00 34.83 244 ILE A N 1
ATOM 1690 C CA . ILE A 1 243 ? 41.683 -31.000 1.980 1.00 36.93 244 ILE A CA 1
ATOM 1691 C C . ILE A 1 243 ? 41.153 -32.278 1.320 1.00 41.43 244 ILE A C 1
ATOM 1692 O O . ILE A 1 243 ? 41.469 -33.391 1.739 1.00 35.00 244 ILE A O 1
ATOM 1697 N N . THR A 1 244 ? 40.361 -32.114 0.267 1.00 32.76 245 THR A N 1
ATOM 1698 C CA . THR A 1 244 ? 39.884 -33.264 -0.486 1.00 31.02 245 THR A CA 1
ATOM 1699 C C . THR A 1 244 ? 41.049 -34.115 -1.014 1.00 38.14 245 THR A C 1
ATOM 1700 O O . THR A 1 244 ? 41.039 -35.344 -0.887 1.00 38.11 245 THR A O 1
ATOM 1704 N N . TYR A 1 245 ? 42.065 -33.463 -1.575 1.00 34.09 246 TYR A N 1
ATOM 1705 C CA . TYR A 1 245 ? 43.247 -34.181 -2.047 1.00 40.61 246 TYR A CA 1
ATOM 1706 C C . TYR A 1 245 ? 43.886 -35.001 -0.926 1.00 41.55 246 TYR A C 1
ATOM 1707 O O . TYR A 1 245 ? 44.177 -36.189 -1.095 1.00 43.20 246 TYR A O 1
ATOM 1716 N N . ALA A 1 246 ? 44.068 -34.373 0.230 1.00 46.36 247 ALA A N 1
ATOM 1717 C CA . ALA A 1 246 ? 44.720 -35.029 1.369 1.00 56.70 247 ALA A CA 1
ATOM 1718 C C . ALA A 1 246 ? 43.889 -36.183 1.930 1.00 49.40 247 ALA A C 1
ATOM 1719 O O . ALA A 1 246 ? 44.388 -37.280 2.157 1.00 53.50 247 ALA A O 1
ATOM 1721 N N . ASP A 1 247 ? 42.610 -35.912 2.132 1.00 43.03 248 ASP A N 1
ATOM 1722 C CA . ASP A 1 247 ? 41.714 -36.793 2.858 1.00 44.96 248 ASP A CA 1
ATOM 1723 C C . ASP A 1 247 ? 41.165 -37.943 2.010 1.00 48.89 248 ASP A C 1
ATOM 1724 O O . ASP A 1 247 ? 41.190 -39.104 2.424 1.00 59.06 248 ASP A O 1
ATOM 1729 N N . ALA A 1 248 ? 40.665 -37.619 0.824 1.00 46.84 249 ALA A N 1
ATOM 1730 C CA . ALA A 1 248 ? 40.058 -38.623 -0.049 1.00 50.81 249 ALA A CA 1
ATOM 1731 C C . ALA A 1 248 ? 41.087 -39.442 -0.833 1.00 52.76 249 ALA A C 1
ATOM 1732 O O . ALA A 1 248 ? 40.883 -40.631 -1.078 1.00 54.48 249 ALA A O 1
ATOM 1734 N N . LEU A 1 249 ? 42.189 -38.802 -1.218 1.00 50.00 250 LEU A N 1
ATOM 1735 C CA . LEU A 1 249 ? 43.159 -39.424 -2.113 1.00 42.13 250 LEU A CA 1
ATOM 1736 C C . LEU A 1 249 ? 44.461 -39.837 -1.430 1.00 52.86 250 LEU A C 1
ATOM 1737 O O . LEU A 1 249 ? 44.969 -40.927 -1.676 1.00 50.51 250 LEU A O 1
ATOM 1742 N N . CYS A 1 250 ? 45.018 -38.964 -0.597 1.00 51.51 251 CYS A N 1
ATOM 1743 C CA . CYS A 1 250 ? 46.305 -39.269 0.023 1.00 49.11 251 CYS A CA 1
ATOM 1744 C C . CYS A 1 250 ? 46.191 -40.356 1.072 1.00 43.88 251 CYS A C 1
ATOM 1745 O O . CYS A 1 250 ? 47.034 -41.244 1.140 1.00 46.32 251 CYS A O 1
ATOM 1748 N N . ILE A 1 251 ? 45.130 -40.313 1.868 1.00 42.01 252 ILE A N 1
ATOM 1749 C CA . ILE A 1 251 ? 44.992 -41.293 2.939 1.00 51.16 252 ILE A CA 1
ATOM 1750 C C . ILE A 1 251 ? 44.867 -42.745 2.450 1.00 61.00 252 ILE A C 1
ATOM 1751 O O . ILE A 1 251 ? 45.611 -43.613 2.907 1.00 60.18 252 ILE A O 1
ATOM 1756 N N . PRO A 1 252 ? 43.923 -43.019 1.529 1.00 60.33 253 PRO A N 1
ATOM 1757 C CA . PRO A 1 252 ? 43.787 -44.405 1.060 1.00 66.21 253 PRO A CA 1
ATOM 1758 C C . PRO A 1 252 ? 45.055 -44.914 0.365 1.00 64.95 253 PRO A C 1
ATOM 1759 O O . PRO A 1 252 ? 45.339 -46.109 0.416 1.00 72.16 253 PRO A O 1
ATOM 1763 N N . LEU A 1 253 ? 45.804 -44.015 -0.268 1.00 61.64 254 LEU A N 1
ATOM 1764 C CA . LEU A 1 253 ? 47.031 -44.380 -0.980 1.00 58.83 254 LEU A CA 1
ATOM 1765 C C . LEU A 1 253 ? 48.302 -44.281 -0.121 1.00 61.78 254 LEU A C 1
ATOM 1766 O O . LEU A 1 253 ? 49.419 -44.424 -0.634 1.00 63.94 254 LEU A O 1
ATOM 1771 N N . ASN A 1 254 ? 48.142 -44.020 1.173 1.00 58.98 255 ASN A N 1
ATOM 1772 C CA . ASN A 1 254 ? 49.296 -43.949 2.068 1.00 66.29 255 ASN A CA 1
ATOM 1773 C C . ASN A 1 254 ? 50.352 -42.953 1.576 1.00 64.79 255 ASN A C 1
ATOM 1774 O O . ASN A 1 254 ? 51.552 -43.201 1.677 1.00 69.07 255 ASN A O 1
ATOM 1779 N N . ASN A 1 255 ? 49.900 -41.833 1.024 1.00 56.71 256 ASN A N 1
ATOM 1780 C CA . ASN A 1 255 ? 50.808 -40.763 0.634 1.00 55.67 256 ASN A CA 1
ATOM 1781 C C . ASN A 1 255 ? 50.845 -39.666 1.701 1.00 55.03 256 ASN A C 1
ATOM 1782 O O . ASN A 1 255 ? 50.168 -38.632 1.596 1.00 44.48 256 ASN A O 1
ATOM 1787 N N . ARG A 1 256 ? 51.636 -39.905 2.736 1.00 57.54 257 ARG A N 1
ATOM 1788 C CA . ARG A 1 256 ? 51.737 -38.960 3.836 1.00 60.18 257 ARG A CA 1
ATOM 1789 C C . ARG A 1 256 ? 52.406 -37.646 3.432 1.00 59.27 257 ARG A C 1
ATOM 1790 O O . ARG A 1 256 ? 51.991 -36.577 3.873 1.00 60.53 257 ARG A O 1
ATOM 1798 N N . ALA A 1 257 ? 53.442 -37.730 2.603 1.00 58.90 258 ALA A N 1
ATOM 1799 C CA . ALA A 1 257 ? 54.087 -36.540 2.050 1.00 54.25 258 ALA A CA 1
ATOM 1800 C C . ALA A 1 257 ? 53.078 -35.580 1.421 1.00 47.39 258 ALA A C 1
ATOM 1801 O O . ALA A 1 257 ? 53.006 -34.420 1.807 1.00 49.38 258 ALA A O 1
ATOM 1803 N N . GLY A 1 258 ? 52.304 -36.071 0.455 1.00 52.50 259 GLY A N 1
ATOM 1804 C CA . GLY A 1 258 ? 51.290 -35.270 -0.217 1.00 51.63 259 GLY A CA 1
ATOM 1805 C C . GLY A 1 258 ? 50.205 -34.753 0.717 1.00 49.82 259 GLY A C 1
ATOM 1806 O O . GLY A 1 258 ? 49.791 -33.601 0.626 1.00 44.15 259 GLY A O 1
ATOM 1807 N N . PHE A 1 259 ? 49.750 -35.619 1.616 1.00 47.68 260 PHE A N 1
ATOM 1808 C CA . PHE A 1 259 ? 48.820 -35.251 2.677 1.00 45.85 260 PHE A CA 1
ATOM 1809 C C . PHE A 1 259 ? 49.302 -33.968 3.387 1.00 46.01 260 PHE A C 1
ATOM 1810 O O . PHE A 1 259 ? 48.563 -32.984 3.479 1.00 48.29 260 PHE A O 1
ATOM 1818 N N . ASP A 1 260 ? 50.551 -33.966 3.845 1.00 43.10 261 ASP A N 1
ATOM 1819 C CA . ASP A 1 260 ? 51.097 -32.830 4.595 1.00 50.95 261 ASP A CA 1
ATOM 1820 C C . ASP A 1 260 ? 51.184 -31.550 3.768 1.00 47.69 261 ASP A C 1
ATOM 1821 O O . ASP A 1 260 ? 50.690 -30.508 4.195 1.00 48.77 261 ASP A O 1
ATOM 1826 N N . GLU A 1 261 ? 51.799 -31.630 2.591 1.00 46.45 262 GLU A N 1
ATOM 1827 C CA . GLU A 1 261 ? 51.845 -30.492 1.672 1.00 44.93 262 GLU A CA 1
ATOM 1828 C C . GLU A 1 261 ? 50.457 -29.920 1.401 1.00 44.49 262 GLU A C 1
ATOM 1829 O O . GLU A 1 261 ? 50.256 -28.710 1.444 1.00 49.25 262 GLU A O 1
ATOM 1835 N N . ALA A 1 262 ? 49.505 -30.791 1.090 1.00 42.50 263 ALA A N 1
ATOM 1836 C CA . ALA A 1 262 ? 48.180 -30.334 0.695 1.00 43.34 263 ALA A CA 1
ATOM 1837 C C . ALA A 1 262 ? 47.545 -29.531 1.823 1.00 47.90 263 ALA A C 1
ATOM 1838 O O . ALA A 1 262 ? 46.987 -28.444 1.596 1.00 49.10 263 ALA A O 1
ATOM 1840 N N . LEU A 1 263 ? 47.649 -30.055 3.041 1.00 42.09 264 LEU A N 1
ATOM 1841 C CA . LEU A 1 263 ? 47.081 -29.375 4.209 1.00 43.36 264 LEU A CA 1
ATOM 1842 C C . LEU A 1 263 ? 47.842 -28.099 4.557 1.00 42.81 264 LEU A C 1
ATOM 1843 O O . LEU A 1 263 ? 47.261 -27.135 5.066 1.00 42.31 264 LEU A O 1
ATOM 1848 N N . ASP A 1 264 ? 49.140 -28.087 4.284 1.00 39.51 265 ASP A N 1
ATOM 1849 C CA . ASP A 1 264 ? 49.904 -26.856 4.471 1.00 49.15 265 ASP A CA 1
ATOM 1850 C C . ASP A 1 264 ? 49.403 -25.794 3.498 1.00 50.71 265 ASP A C 1
ATOM 1851 O O . ASP A 1 264 ? 49.312 -24.616 3.836 1.00 45.80 265 ASP A O 1
ATOM 1856 N N . ARG A 1 265 ? 49.070 -26.217 2.287 1.00 33.61 266 ARG A N 1
ATOM 1857 C CA . ARG A 1 265 ? 48.465 -25.304 1.331 1.00 46.83 266 ARG A CA 1
ATOM 1858 C C . ARG A 1 265 ? 47.083 -24.812 1.792 1.00 41.22 266 ARG A C 1
ATOM 1859 O O . ARG A 1 265 ? 46.807 -23.624 1.708 1.00 37.74 266 ARG A O 1
ATOM 1867 N N . ALA A 1 266 ? 46.242 -25.710 2.309 1.00 37.78 267 ALA A N 1
ATOM 1868 C CA . ALA A 1 266 ? 44.940 -25.303 2.866 1.00 31.58 267 ALA A CA 1
ATOM 1869 C C . ALA A 1 266 ? 45.112 -24.265 3.965 1.00 31.13 267 ALA A C 1
ATOM 1870 O O . ALA A 1 266 ? 44.352 -23.312 4.040 1.00 39.86 267 ALA A O 1
ATOM 1872 N N . LEU A 1 267 ? 46.115 -24.457 4.814 1.00 31.21 268 LEU A N 1
ATOM 1873 C CA . LEU A 1 267 ? 46.351 -23.562 5.952 1.00 42.34 268 LEU A CA 1
ATOM 1874 C C . LEU A 1 267 ? 47.104 -22.265 5.613 1.00 45.63 268 LEU A C 1
ATOM 1875 O O . LEU A 1 267 ? 47.179 -21.363 6.439 1.00 47.58 268 LEU A O 1
ATOM 1880 N N . ALA A 1 268 ? 47.676 -22.176 4.416 1.00 44.79 269 ALA A N 1
ATOM 1881 C CA . ALA A 1 268 ? 48.408 -20.971 4.041 1.00 50.13 269 ALA A CA 1
ATOM 1882 C C . ALA A 1 268 ? 47.443 -19.858 3.620 1.00 45.43 269 ALA A C 1
ATOM 1883 O O . ALA A 1 268 ? 47.798 -18.680 3.606 1.00 41.37 269 ALA A O 1
ATOM 1885 N N . ILE A 1 269 ? 46.216 -20.239 3.289 1.00 41.70 270 ILE A N 1
ATOM 1886 C CA . ILE A 1 269 ? 45.203 -19.267 2.883 1.00 40.55 270 ILE A CA 1
ATOM 1887 C C . ILE A 1 269 ? 44.830 -18.315 4.027 1.00 45.48 270 ILE A C 1
ATOM 1888 O O . ILE A 1 269 ? 44.583 -18.729 5.167 1.00 42.90 270 ILE A O 1
ATOM 1893 N N . ASP A 1 270 ? 44.810 -17.029 3.717 1.00 44.61 271 ASP A N 1
ATOM 1894 C CA . ASP A 1 270 ? 44.448 -16.024 4.708 1.00 43.38 271 ASP A CA 1
ATOM 1895 C C . ASP A 1 270 ? 42.967 -15.643 4.546 1.00 43.38 271 ASP A C 1
ATOM 1896 O O . ASP A 1 270 ? 42.587 -14.984 3.558 1.00 39.95 271 ASP A O 1
ATOM 1901 N N . PRO A 1 271 ? 42.133 -16.069 5.521 1.00 40.38 272 PRO A N 1
ATOM 1902 C CA . PRO A 1 271 ? 40.685 -15.854 5.528 1.00 35.61 272 PRO A CA 1
ATOM 1903 C C . PRO A 1 271 ? 40.344 -14.379 5.348 1.00 42.35 272 PRO A C 1
ATOM 1904 O O . PRO A 1 271 ? 39.347 -14.072 4.719 1.00 44.34 272 PRO A O 1
ATOM 1908 N N . GLU A 1 272 ? 41.172 -13.483 5.872 1.00 45.67 273 GLU A N 1
ATOM 1909 C CA . GLU A 1 272 ? 40.934 -12.055 5.708 1.00 46.96 273 GLU A CA 1
ATOM 1910 C C . GLU A 1 272 ? 41.086 -11.585 4.252 1.00 49.94 273 GLU A C 1
ATOM 1911 O O . GLU A 1 272 ? 40.614 -10.505 3.901 1.00 50.77 273 GLU A O 1
ATOM 1917 N N . SER A 1 273 ? 41.738 -12.394 3.417 1.00 45.43 274 SER A N 1
ATOM 1918 C CA . SER A 1 273 ? 42.037 -12.021 2.026 1.00 48.32 274 SER A CA 1
ATOM 1919 C C . SER A 1 273 ? 41.046 -12.586 1.013 1.00 46.34 274 SER A C 1
ATOM 1920 O O . SER A 1 273 ? 41.032 -12.168 -0.140 1.00 50.57 274 SER A O 1
ATOM 1923 N N . VAL A 1 274 ? 40.237 -13.551 1.432 1.00 36.38 275 VAL A N 1
ATOM 1924 C CA . VAL A 1 274 ? 39.328 -14.205 0.502 1.00 40.20 275 VAL A CA 1
ATOM 1925 C C . VAL A 1 274 ? 38.208 -13.271 0.054 1.00 42.47 275 VAL A C 1
ATOM 1926 O O . VAL A 1 274 ? 37.693 -12.469 0.837 1.00 49.14 275 VAL A O 1
ATOM 1930 N N . PRO A 1 275 ? 37.822 -13.378 -1.218 1.00 48.89 276 PRO A N 1
ATOM 1931 C CA . PRO A 1 275 ? 36.794 -12.498 -1.789 1.00 51.27 276 PRO A CA 1
ATOM 1932 C C . PRO A 1 275 ? 35.417 -12.755 -1.180 1.00 49.16 276 PRO A C 1
ATOM 1933 O O . PRO A 1 275 ? 34.584 -11.862 -1.126 1.00 54.07 276 PRO A O 1
ATOM 1937 N N . HIS A 1 276 ? 35.177 -13.981 -0.735 1.00 45.33 277 HIS A N 1
ATOM 1938 C CA . HIS A 1 276 ? 33.916 -14.295 -0.085 1.00 47.46 277 HIS A CA 1
ATOM 1939 C C . HIS A 1 276 ? 33.993 -15.649 0.612 1.00 43.19 277 HIS A C 1
ATOM 1940 O O . HIS A 1 276 ? 35.018 -16.332 0.536 1.00 38.20 277 HIS A O 1
ATOM 1947 N N . ASN A 1 277 ? 32.911 -16.015 1.299 1.00 42.98 278 ASN A N 1
ATOM 1948 C CA . ASN A 1 277 ? 32.841 -17.246 2.094 1.00 34.22 278 ASN A CA 1
ATOM 1949 C C . ASN A 1 277 ? 33.924 -17.399 3.156 1.00 36.17 278 ASN A C 1
ATOM 1950 O O . ASN A 1 277 ? 34.348 -18.510 3.487 1.00 37.37 278 ASN A O 1
ATOM 1955 N N . LYS A 1 278 ? 34.351 -16.275 3.714 1.00 33.92 279 LYS A N 1
ATOM 1956 C CA . LYS A 1 278 ? 35.267 -16.327 4.844 1.00 33.75 279 LYS A CA 1
ATOM 1957 C C . LYS A 1 278 ? 34.835 -17.384 5.873 1.00 32.59 279 LYS A C 1
ATOM 1958 O O . LYS A 1 278 ? 35.665 -18.132 6.394 1.00 35.17 279 LYS A O 1
ATOM 1964 N N . LEU A 1 279 ? 33.540 -17.477 6.158 1.00 34.41 280 LEU A N 1
ATOM 1965 C CA . LEU A 1 279 ? 33.082 -18.451 7.150 1.00 28.80 280 LEU A CA 1
ATOM 1966 C C . LEU A 1 279 ? 33.456 -19.893 6.760 1.00 34.08 280 LEU A C 1
ATOM 1967 O O . LEU A 1 279 ? 33.966 -20.662 7.567 1.00 31.37 280 LEU A O 1
ATOM 1972 N N . LEU A 1 280 ? 33.206 -20.264 5.516 1.00 34.52 281 LEU A N 1
ATOM 1973 C CA . LEU A 1 280 ? 33.502 -21.628 5.094 1.00 40.09 281 LEU A CA 1
ATOM 1974 C C . LEU A 1 280 ? 35.011 -21.914 5.119 1.00 40.69 281 LEU A C 1
ATOM 1975 O O . LEU A 1 280 ? 35.433 -22.989 5.534 1.00 39.73 281 LEU A O 1
ATOM 1980 N N . VAL A 1 281 ? 35.817 -20.938 4.702 1.00 38.27 282 VAL A N 1
ATOM 1981 C CA . VAL A 1 281 ? 37.272 -21.055 4.797 1.00 32.17 282 VAL A CA 1
ATOM 1982 C C . VAL A 1 281 ? 37.724 -21.327 6.239 1.00 34.39 282 VAL A C 1
ATOM 1983 O O . VAL A 1 281 ? 38.529 -22.237 6.480 1.00 38.62 282 VAL A O 1
ATOM 1987 N N . ILE A 1 282 ? 37.195 -20.547 7.187 1.00 37.01 283 ILE A N 1
ATOM 1988 C CA . ILE A 1 282 ? 37.461 -20.760 8.616 1.00 36.72 283 ILE A CA 1
ATOM 1989 C C . ILE A 1 282 ? 37.105 -22.172 9.039 1.00 36.35 283 ILE A C 1
ATOM 1990 O O . ILE A 1 282 ? 37.861 -22.812 9.779 1.00 32.05 283 ILE A O 1
ATOM 1995 N N . LEU A 1 283 ? 35.938 -22.646 8.589 1.00 39.07 284 LEU A N 1
ATOM 1996 C CA . LEU A 1 283 ? 35.490 -24.007 8.913 1.00 42.12 284 LEU A CA 1
ATOM 1997 C C . LEU A 1 283 ? 36.448 -25.046 8.338 1.00 41.65 284 LEU A C 1
ATOM 1998 O O . LEU A 1 283 ? 36.909 -25.938 9.044 1.00 36.35 284 LEU A O 1
ATOM 2003 N N . SER A 1 284 ? 36.767 -24.903 7.057 1.00 41.34 285 SER A N 1
ATOM 2004 C CA . SER A 1 284 ? 37.687 -25.823 6.406 1.00 37.18 285 SER A CA 1
ATOM 2005 C C . SER A 1 284 ? 39.068 -25.806 7.041 1.00 36.28 285 SER A C 1
ATOM 2006 O O . SER A 1 284 ? 39.711 -26.841 7.158 1.00 36.40 285 SER A O 1
ATOM 2009 N N . GLN A 1 285 ? 39.540 -24.644 7.458 1.00 35.78 286 GLN A N 1
ATOM 2010 C CA . GLN A 1 285 ? 40.864 -24.624 8.061 1.00 38.39 286 GLN A CA 1
ATOM 2011 C C . GLN A 1 285 ? 40.888 -25.315 9.432 1.00 39.69 286 GLN A C 1
ATOM 2012 O O . GLN A 1 285 ? 41.873 -25.963 9.771 1.00 38.70 286 GLN A O 1
ATOM 2018 N N . LYS A 1 286 ? 39.808 -25.186 10.206 1.00 37.22 287 LYS A N 1
ATOM 2019 C CA . LYS A 1 286 ? 39.664 -25.976 11.433 1.00 42.18 287 LYS A CA 1
ATOM 2020 C C . LYS A 1 286 ? 39.779 -27.462 11.129 1.00 41.25 287 LYS A C 1
ATOM 2021 O O . LYS A 1 286 ? 40.434 -28.200 11.859 1.00 43.46 287 LYS A O 1
ATOM 2027 N N . ARG A 1 287 ? 39.132 -27.899 10.049 1.00 36.19 288 ARG A N 1
ATOM 2028 C CA . ARG A 1 287 ? 39.192 -29.301 9.656 1.00 36.79 288 ARG A CA 1
ATOM 2029 C C . ARG A 1 287 ? 40.612 -29.770 9.242 1.00 44.45 288 ARG A C 1
ATOM 2030 O O . ARG A 1 287 ? 41.047 -30.850 9.622 1.00 42.83 288 ARG A O 1
ATOM 2038 N N . ALA A 1 288 ? 41.323 -28.955 8.463 1.00 39.19 289 ALA A N 1
ATOM 2039 C CA . ALA A 1 288 ? 42.698 -29.252 8.067 1.00 36.58 289 ALA A CA 1
ATOM 2040 C C . ALA A 1 288 ? 43.642 -29.292 9.277 1.00 33.60 289 ALA A C 1
ATOM 2041 O O . ALA A 1 288 ? 44.502 -30.154 9.370 1.00 35.50 289 ALA A O 1
ATOM 2043 N N . ARG A 1 289 ? 43.470 -28.363 10.203 1.00 31.86 290 ARG A N 1
ATOM 2044 C CA . ARG A 1 289 ? 44.225 -28.403 11.454 1.00 46.25 290 ARG A CA 1
ATOM 2045 C C . ARG A 1 289 ? 44.002 -29.720 12.211 1.00 49.96 290 ARG A C 1
ATOM 2046 O O . ARG A 1 289 ? 44.947 -30.319 12.731 1.00 45.32 290 ARG A O 1
ATOM 2054 N N . TRP A 1 290 ? 42.752 -30.172 12.273 1.00 46.90 291 TRP A N 1
ATOM 2055 C CA . TRP A 1 290 ? 42.443 -31.434 12.945 1.00 47.79 291 TRP A CA 1
ATOM 2056 C C . TRP A 1 290 ? 43.093 -32.633 12.239 1.00 44.99 291 TRP A C 1
ATOM 2057 O O . TRP A 1 290 ? 43.674 -33.500 12.878 1.00 50.64 291 TRP A O 1
ATOM 2068 N N . LEU A 1 291 ? 42.982 -32.673 10.917 1.00 40.81 292 LEU A N 1
ATOM 2069 C CA . LEU A 1 291 ? 43.618 -33.721 10.132 1.00 45.67 292 LEU A CA 1
ATOM 2070 C C . LEU A 1 291 ? 45.113 -33.793 10.423 1.00 47.35 292 LEU A C 1
ATOM 2071 O O . LEU A 1 291 ? 45.640 -34.874 10.690 1.00 41.02 292 LEU A O 1
ATOM 2076 N N . LYS A 1 292 ? 45.793 -32.646 10.384 1.00 43.77 293 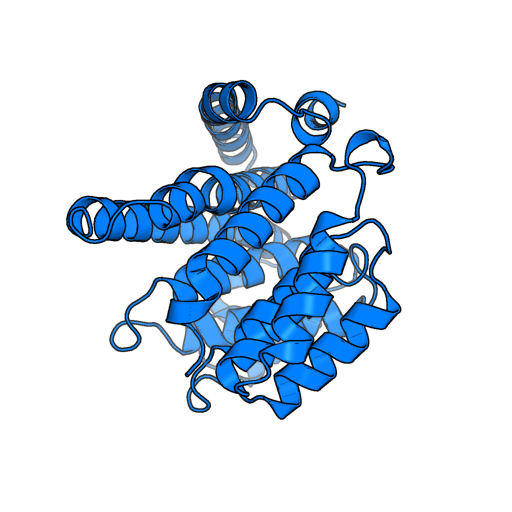LYS A N 1
ATOM 2077 C CA . LYS A 1 292 ? 47.221 -32.616 10.702 1.00 45.34 293 LYS A CA 1
ATOM 2078 C C . LYS A 1 292 ? 47.504 -33.169 12.105 1.00 46.98 293 LYS A C 1
ATOM 2079 O O . LYS A 1 292 ? 48.403 -33.993 12.279 1.00 45.85 293 LYS A O 1
ATOM 2085 N N . ALA A 1 293 ? 46.732 -32.731 13.097 1.00 45.36 294 ALA A N 1
ATOM 2086 C CA . ALA A 1 293 ? 46.926 -33.218 14.471 1.00 53.65 294 ALA A CA 1
ATOM 2087 C C . ALA A 1 293 ? 46.746 -34.737 14.562 1.00 56.73 294 ALA A C 1
ATOM 2088 O O . ALA A 1 293 ? 47.414 -35.404 15.349 1.00 59.80 294 ALA A O 1
ATOM 2090 N N . HIS A 1 294 ? 45.852 -35.272 13.737 1.00 50.84 295 HIS A N 1
ATOM 2091 C CA . HIS A 1 294 ? 45.551 -36.696 13.756 1.00 43.06 295 HIS A CA 1
ATOM 2092 C C . HIS A 1 294 ? 46.232 -37.503 12.655 1.00 37.04 295 HIS A C 1
ATOM 2093 O O . HIS A 1 294 ? 45.760 -38.581 12.289 1.00 39.44 295 HIS A O 1
ATOM 2100 N N . VAL A 1 295 ? 47.341 -36.998 12.133 1.00 30.72 296 VAL A N 1
ATOM 2101 C CA . VAL A 1 295 ? 47.977 -37.661 10.995 1.00 38.56 296 VAL A CA 1
ATOM 2102 C C . VAL A 1 295 ? 48.326 -39.123 11.310 1.00 52.12 296 VAL A C 1
ATOM 2103 O O . VAL A 1 295 ? 48.164 -40.005 10.466 1.00 54.24 296 VAL A O 1
ATOM 2107 N N . GLN A 1 296 ? 48.758 -39.377 12.545 1.00 54.33 297 GLN A N 1
ATOM 2108 C CA . GLN A 1 296 ? 49.173 -40.713 12.979 1.00 59.32 297 GLN A CA 1
ATOM 2109 C C . GLN A 1 296 ? 48.053 -41.758 12.931 1.00 54.75 297 GLN A C 1
ATOM 2110 O O . GLN A 1 296 ? 48.316 -42.969 12.889 1.00 59.44 297 GLN A O 1
ATOM 2116 N N . ASP A 1 297 ? 46.810 -41.282 12.960 1.00 43.70 298 ASP A N 1
ATOM 2117 C CA . ASP A 1 297 ? 45.634 -42.139 12.849 1.00 48.38 298 ASP A CA 1
ATOM 2118 C C . ASP A 1 297 ? 45.527 -42.716 11.451 1.00 52.74 298 ASP A C 1
ATOM 2119 O O . ASP A 1 297 ? 44.961 -43.788 11.265 1.00 58.86 298 ASP A O 1
ATOM 2124 N N . PHE A 1 298 ? 46.072 -41.999 10.469 1.00 51.53 299 PHE A N 1
ATOM 2125 C CA . PHE A 1 298 ? 45.797 -42.304 9.066 1.00 51.80 299 PHE A CA 1
ATOM 2126 C C . PHE A 1 298 ? 46.953 -42.975 8.324 1.00 55.97 299 PHE A C 1
ATOM 2127 O O . PHE A 1 298 ? 46.734 -43.634 7.307 1.00 67.02 299 PHE A O 1
ATOM 2135 N N . PHE A 1 299 ? 48.174 -42.822 8.830 1.00 52.60 300 PHE A N 1
ATOM 2136 C CA . PHE A 1 299 ? 49.337 -43.456 8.207 1.00 59.58 300 PHE A CA 1
ATOM 2137 C C . PHE A 1 299 ? 50.144 -44.348 9.161 1.00 76.00 300 PHE A C 1
ATOM 2138 O O . PHE A 1 299 ? 49.962 -44.295 10.383 1.00 77.20 300 PHE A O 1
ATOM 2146 N N . LEU A 1 300 ? 51.027 -45.168 8.587 1.00 89.68 301 LEU A N 1
ATOM 2147 C CA . LEU A 1 300 ? 51.916 -46.038 9.362 1.00 98.19 301 LEU A CA 1
ATOM 2148 C C . LEU A 1 300 ? 53.367 -45.869 8.928 1.00 101.78 301 LEU A C 1
ATOM 2149 O O . LEU A 1 300 ? 54.274 -45.827 9.760 1.00 104.25 301 LEU A O 1
#

CATH classification: 1.25.40.920

Solvent-accessible surface area: 13904 Å² total; per-residue (Å²): 167,107,79,176,92,32,39,55,41,78,58,36,98,114,2,29,147,48,18,54,127,23,7,110,74,53,15,60,71,9,112,132,66,83,76,101,65,40,29,0,30,18,0,0,79,35,6,5,63,23,0,72,15,31,6,34,20,62,4,30,65,63,81,159,111,92,112,126,49,45,80,132,23,46,48,130,0,72,125,19,5,26,96,0,0,144,35,0,10,32,2,0,58,51,34,32,107,32,0,50,192,42,2,53,39,51,60,94,137,83,9,127,124,3,11,65,120,3,69,128,121,1,0,10,4,0,25,26,0,0,18,0,17,16,21,2,18,79,36,21,90,115,81,86,18,119,75,80,26,8,70,1,0,5,44,0,0,52,57,0,7,108,32,81,49,48,26,105,88,0,22,0,31,20,12,4,0,96,8,16,20,89,10,45,145,103,44,29,10,14,53,153,106,0,71,70,4,24,115,68,4,62,189,76,28,29,89,74,34,2,55,19,27,15,5,69,0,47,13,3,3,38,76,91,106,57,96,72,10,0,40,101,1,0,75,118,0,49,84,20,75,24,116,71,16,104,98,46,38,10,53,10,35,27,13,5,84,50,0,130,56,1,58,83,64,16,127,97,58,12,225

Organism: Treponema pallidum (strain Nichols) (NCBI:txid243276)